Protein AF-A0A0C9YYZ9-F1 (afdb_monomer_lite)

Structure (mmCIF, N/CA/C/O backbone):
data_AF-A0A0C9YYZ9-F1
#
_entry.id   AF-A0A0C9YYZ9-F1
#
loop_
_atom_site.group_PDB
_atom_site.id
_atom_site.type_symbol
_atom_site.label_atom_id
_atom_site.label_alt_id
_atom_site.label_comp_id
_atom_site.label_asym_id
_atom_site.label_entity_id
_atom_site.label_seq_id
_atom_site.pdbx_PDB_ins_code
_atom_site.Cartn_x
_atom_site.Cartn_y
_atom_site.Cartn_z
_atom_site.occupancy
_atom_site.B_iso_or_equiv
_atom_site.auth_seq_id
_atom_site.auth_comp_id
_atom_site.auth_asym_id
_atom_site.auth_atom_id
_atom_site.pdbx_PDB_model_num
ATOM 1 N N . MET A 1 1 ? 3.033 21.066 4.743 1.00 53.44 1 MET A N 1
ATOM 2 C CA . MET A 1 1 ? 2.616 19.708 4.329 1.00 53.44 1 MET A CA 1
ATOM 3 C C . MET A 1 1 ? 1.098 19.698 4.291 1.00 53.44 1 MET A C 1
ATOM 5 O O . MET A 1 1 ? 0.510 20.178 5.249 1.00 53.44 1 MET A O 1
ATOM 9 N N . THR A 1 2 ? 0.466 19.286 3.193 1.00 69.00 2 THR A N 1
ATOM 10 C CA . THR A 1 2 ? -1.002 19.284 3.085 1.00 69.00 2 THR A CA 1
ATOM 11 C C . THR A 1 2 ? -1.544 17.931 3.545 1.00 69.00 2 THR A C 1
ATOM 13 O O . THR A 1 2 ? -1.059 16.892 3.109 1.00 69.00 2 THR A O 1
ATOM 16 N N . SER A 1 3 ? -2.557 17.925 4.412 1.00 72.81 3 SER A N 1
ATOM 17 C CA . SER A 1 3 ? -3.212 16.696 4.900 1.00 72.81 3 SER A CA 1
ATOM 18 C C . SER A 1 3 ? -3.752 15.810 3.768 1.00 72.81 3 SER A C 1
ATOM 20 O O . SER A 1 3 ? -3.865 14.599 3.916 1.00 72.81 3 SER A O 1
ATOM 22 N N . PHE A 1 4 ? -4.012 16.394 2.595 1.00 71.62 4 PHE A N 1
ATOM 23 C CA . PHE A 1 4 ? -4.492 15.695 1.402 1.00 71.62 4 PHE A CA 1
ATOM 24 C C . PHE A 1 4 ? -3.549 14.593 0.890 1.00 71.62 4 PHE A C 1
ATOM 26 O O . PHE A 1 4 ? -4.008 13.633 0.281 1.00 71.62 4 PHE A O 1
ATOM 33 N N . VAL A 1 5 ? -2.239 14.704 1.139 1.00 81.62 5 VAL A N 1
ATOM 34 C CA . VAL A 1 5 ? -1.275 13.669 0.731 1.00 81.62 5 VAL A CA 1
ATOM 35 C C . VAL A 1 5 ? -1.004 12.641 1.830 1.00 81.62 5 VAL A C 1
ATOM 37 O O . VAL A 1 5 ? -0.221 11.730 1.618 1.00 81.62 5 VAL A O 1
ATOM 40 N N . GLN A 1 6 ? -1.616 12.733 3.011 1.00 87.81 6 GLN A N 1
ATOM 41 C CA . GLN A 1 6 ? -1.285 11.851 4.133 1.00 87.81 6 GLN A CA 1
ATOM 42 C C . GLN A 1 6 ? -2.291 10.687 4.221 1.00 87.81 6 GLN A C 1
ATOM 44 O O . GLN A 1 6 ? -3.457 10.926 4.530 1.00 87.81 6 GLN A O 1
ATOM 49 N N . PRO A 1 7 ? -1.884 9.416 4.005 1.00 88.94 7 PRO A N 1
ATOM 50 C CA . PRO A 1 7 ? -2.802 8.267 4.037 1.00 88.94 7 PRO A CA 1
ATOM 51 C C . PRO A 1 7 ? -3.567 8.140 5.360 1.00 88.94 7 PRO A C 1
ATOM 53 O O . PRO A 1 7 ? -4.728 7.729 5.385 1.00 88.94 7 PRO A O 1
ATOM 56 N N . CYS A 1 8 ? -2.934 8.554 6.462 1.00 93.00 8 CYS A N 1
ATOM 57 C CA . CYS A 1 8 ? -3.558 8.630 7.779 1.00 93.00 8 CYS A CA 1
ATOM 58 C C . CYS A 1 8 ? -4.811 9.525 7.783 1.00 93.00 8 CYS A C 1
ATOM 60 O O . CYS A 1 8 ? -5.848 9.125 8.320 1.00 93.00 8 CYS A O 1
ATOM 62 N N . ASP A 1 9 ? -4.728 10.688 7.133 1.00 93.12 9 ASP A N 1
ATOM 63 C CA . ASP A 1 9 ? -5.816 11.665 7.013 1.00 93.12 9 ASP A CA 1
ATOM 64 C C . ASP A 1 9 ? -6.800 11.316 5.882 1.00 93.12 9 ASP A C 1
ATOM 66 O O . ASP A 1 9 ? -7.958 11.730 5.919 1.00 93.12 9 ASP A O 1
ATOM 70 N N . ALA A 1 10 ? -6.385 10.481 4.922 1.00 89.44 10 ALA A N 1
ATOM 71 C CA . ALA A 1 10 ? -7.218 9.986 3.823 1.00 89.44 10 ALA A CA 1
ATOM 72 C C . ALA A 1 10 ? -8.243 8.910 4.234 1.00 89.44 10 ALA A C 1
ATOM 74 O O . ALA A 1 10 ? -9.033 8.460 3.404 1.00 89.44 10 ALA A O 1
ATOM 75 N N . GLY A 1 11 ? -8.258 8.483 5.501 1.00 93.00 11 GLY A N 1
ATOM 76 C CA . GLY A 1 11 ? -9.326 7.626 6.026 1.00 93.00 11 GLY A CA 1
ATOM 77 C C . GLY A 1 11 ? -8.915 6.643 7.117 1.00 93.00 11 GLY A C 1
ATOM 78 O O . GLY A 1 11 ? -9.786 6.228 7.880 1.00 93.00 11 GLY A O 1
ATOM 79 N N . ILE A 1 12 ? -7.624 6.329 7.269 1.00 96.06 12 ILE A N 1
ATOM 80 C CA . ILE A 1 12 ? -7.152 5.355 8.273 1.00 96.06 12 ILE A CA 1
ATOM 81 C C . ILE A 1 12 ? -7.522 5.814 9.691 1.00 96.06 12 ILE A C 1
ATOM 83 O O . ILE A 1 12 ? -8.144 5.062 10.440 1.00 96.06 12 ILE A O 1
ATOM 87 N N . ILE A 1 13 ? -7.238 7.076 10.049 1.00 96.31 13 ILE A N 1
ATOM 88 C CA . ILE A 1 13 ? -7.587 7.626 11.372 1.00 96.31 13 ILE A CA 1
ATOM 89 C C . ILE A 1 13 ? -9.105 7.638 11.582 1.00 96.31 13 ILE A C 1
ATOM 91 O O . ILE A 1 13 ? -9.586 7.377 12.686 1.00 96.31 13 ILE A O 1
ATOM 95 N N . ARG A 1 14 ? -9.877 7.948 10.533 1.00 96.50 14 ARG A N 1
ATOM 96 C CA . ARG A 1 14 ? -11.344 7.959 10.604 1.00 96.50 14 ARG A CA 1
ATOM 97 C C . ARG A 1 14 ? -11.889 6.554 10.873 1.00 96.50 14 ARG A C 1
ATOM 99 O O . ARG A 1 14 ? -12.727 6.415 11.760 1.00 96.50 14 ARG A O 1
ATOM 106 N N . CYS A 1 15 ? -11.404 5.543 10.152 1.00 97.75 15 CYS A N 1
ATOM 107 C CA . CYS A 1 15 ? -11.796 4.144 10.331 1.00 97.75 15 CYS A CA 1
ATOM 108 C C . CYS A 1 15 ? -11.449 3.650 11.743 1.00 97.75 15 CYS A C 1
ATOM 110 O O . CYS A 1 15 ? -12.328 3.190 12.468 1.00 97.75 15 CYS A O 1
ATOM 112 N N . PHE A 1 16 ? -10.208 3.874 12.181 1.00 98.38 16 PHE A N 1
ATOM 113 C CA . PHE A 1 16 ? -9.756 3.555 13.534 1.00 98.38 16 PHE A CA 1
ATOM 114 C C . PHE A 1 16 ? -10.658 4.170 14.619 1.00 98.38 16 PHE A C 1
ATOM 116 O O . PHE A 1 16 ? -11.127 3.473 15.518 1.00 98.38 16 PHE A O 1
ATOM 123 N N . LYS A 1 17 ? -10.959 5.475 14.523 1.00 98.00 17 LYS A N 1
ATOM 124 C CA . LYS A 1 17 ? -11.831 6.167 15.490 1.00 98.00 17 LYS A CA 1
ATOM 125 C C . LYS A 1 17 ? -13.253 5.605 15.499 1.00 98.00 17 LYS A C 1
ATOM 127 O O . LYS A 1 17 ? -13.875 5.584 16.559 1.00 98.00 17 LYS A O 1
ATOM 132 N N . ALA A 1 18 ? -13.775 5.190 14.347 1.00 98.19 18 ALA A N 1
ATOM 133 C CA . ALA A 1 18 ? -15.097 4.579 14.252 1.00 98.19 18 ALA A CA 1
ATOM 134 C C . ALA A 1 18 ? -15.127 3.207 14.941 1.00 98.19 18 ALA A C 1
ATOM 136 O O . ALA A 1 18 ? -16.013 2.967 15.757 1.00 98.19 18 ALA A O 1
ATOM 137 N N . LEU A 1 19 ? -14.123 2.361 14.692 1.00 98.44 19 LEU A N 1
ATOM 138 C CA . LEU A 1 19 ? -13.982 1.047 15.330 1.00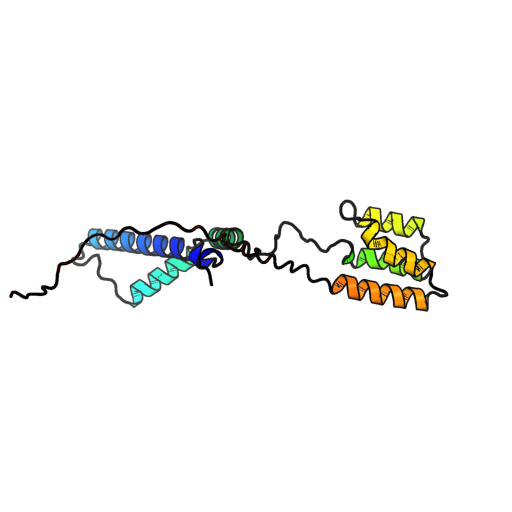 98.44 19 LEU A CA 1
ATOM 139 C C . LEU A 1 19 ? -13.808 1.161 16.848 1.00 98.44 19 LEU A C 1
ATOM 141 O O . LEU A 1 19 ? -14.462 0.452 17.606 1.00 98.44 19 LEU A O 1
ATOM 145 N N . TYR A 1 20 ? -12.995 2.114 17.309 1.00 98.56 20 TYR A N 1
ATOM 146 C CA . TYR A 1 20 ? -12.843 2.380 18.739 1.00 98.56 20 TYR A CA 1
ATOM 147 C C . TYR A 1 20 ? -14.179 2.755 19.393 1.00 98.56 20 TYR A C 1
ATOM 149 O O . TYR A 1 20 ? -14.551 2.199 20.424 1.00 98.56 20 TYR A O 1
ATOM 157 N N . ARG A 1 21 ? -14.921 3.689 18.782 1.00 98.12 21 ARG A N 1
ATOM 158 C CA . ARG A 1 21 ? -16.228 4.135 19.289 1.00 98.12 21 ARG A CA 1
ATOM 159 C C . ARG A 1 21 ? -17.256 3.011 19.278 1.00 98.12 21 ARG A C 1
ATOM 161 O O . ARG A 1 21 ? -18.030 2.917 20.220 1.00 98.12 21 ARG A O 1
ATOM 168 N N . TRP A 1 22 ? -17.245 2.167 18.248 1.00 97.69 22 TRP A N 1
ATOM 169 C CA . TRP A 1 22 ? -18.097 0.983 18.186 1.00 97.69 22 TRP A CA 1
ATOM 170 C C . TRP A 1 22 ? -17.847 0.066 19.381 1.00 97.69 22 TRP A C 1
ATOM 172 O O . TRP A 1 22 ? -18.779 -0.249 20.115 1.00 97.69 22 TRP A O 1
ATOM 182 N N . ASN A 1 23 ? -16.584 -0.303 19.613 1.00 96.62 23 ASN A N 1
ATOM 183 C CA . ASN A 1 23 ? -16.210 -1.168 20.729 1.00 96.62 23 ASN A CA 1
ATOM 184 C C . ASN A 1 23 ? -16.603 -0.540 22.073 1.00 96.62 23 ASN A C 1
ATOM 186 O O . ASN A 1 23 ? -17.057 -1.244 22.968 1.00 96.62 23 ASN A O 1
ATOM 190 N N . PHE A 1 24 ? -16.464 0.784 22.205 1.00 97.06 24 PHE A N 1
ATOM 191 C CA . PHE A 1 24 ? -16.824 1.507 23.427 1.00 97.06 24 PHE A CA 1
ATOM 192 C C . PHE A 1 24 ? -18.324 1.446 23.700 1.00 97.06 24 PHE A C 1
ATOM 194 O O . PHE A 1 24 ? -18.739 1.125 24.810 1.00 97.06 24 PHE A O 1
ATOM 201 N N . CYS A 1 25 ? -19.142 1.698 22.678 1.00 96.94 25 CYS A N 1
ATOM 202 C CA . CYS A 1 25 ? -20.588 1.579 22.800 1.00 96.94 25 CYS A CA 1
ATOM 203 C C . CYS A 1 25 ? -21.018 0.138 23.102 1.00 96.94 25 CYS A C 1
ATOM 205 O O . CYS A 1 25 ? -21.907 -0.056 23.922 1.00 96.94 25 CYS A O 1
ATOM 207 N N . ALA A 1 26 ? -20.386 -0.861 22.477 1.00 95.69 26 ALA A N 1
ATOM 208 C CA . ALA A 1 26 ? -20.679 -2.268 22.744 1.00 95.69 26 ALA A CA 1
ATOM 209 C C . ALA A 1 26 ? -20.404 -2.633 24.213 1.00 95.69 26 ALA A C 1
ATOM 211 O O . ALA A 1 26 ? -21.285 -3.163 24.882 1.00 95.69 26 ALA A O 1
ATOM 212 N N . GLN A 1 27 ? -19.241 -2.246 24.748 1.00 95.12 27 GLN A N 1
ATOM 213 C CA . GLN A 1 27 ? -18.909 -2.461 26.159 1.00 95.12 27 GLN A CA 1
ATOM 214 C C . GLN A 1 27 ? -19.907 -1.772 27.103 1.00 95.12 27 GLN A C 1
ATOM 216 O O . GLN A 1 27 ? -20.301 -2.356 28.109 1.00 95.12 27 GLN A O 1
ATOM 221 N N . ALA A 1 28 ? -20.327 -0.543 26.789 1.00 96.00 28 ALA A N 1
ATOM 222 C CA . ALA A 1 28 ? -21.301 0.174 27.609 1.00 96.00 28 ALA A CA 1
ATOM 223 C C . ALA A 1 28 ? -22.662 -0.546 27.657 1.00 96.00 28 ALA A C 1
ATOM 225 O O . ALA A 1 28 ? -23.279 -0.602 28.717 1.00 96.00 28 ALA A O 1
ATOM 226 N N . VAL A 1 29 ? -23.107 -1.137 26.539 1.00 97.06 29 VAL A N 1
ATOM 227 C CA . VAL A 1 29 ? -24.330 -1.960 26.486 1.00 97.06 29 VAL A CA 1
ATOM 228 C C . VAL A 1 29 ? -24.184 -3.224 27.337 1.00 97.06 29 VAL A C 1
ATOM 230 O O . VAL A 1 29 ? -25.101 -3.561 28.083 1.00 97.06 29 VAL A O 1
ATOM 233 N N . ASP A 1 30 ? -23.034 -3.896 27.274 1.00 95.62 30 ASP A N 1
ATOM 234 C CA . ASP A 1 30 ? -22.778 -5.098 28.077 1.00 95.62 30 ASP A CA 1
ATOM 235 C C . ASP A 1 30 ? -22.752 -4.788 29.586 1.00 95.62 30 ASP A C 1
ATOM 237 O O . ASP A 1 30 ? -23.276 -5.557 30.393 1.00 95.62 30 ASP A O 1
ATOM 241 N N . LEU A 1 31 ? -22.181 -3.644 29.978 1.00 95.38 31 LEU A N 1
ATOM 242 C CA . LEU A 1 31 ? -22.152 -3.183 31.371 1.00 95.38 31 LEU A CA 1
ATOM 243 C C . LEU A 1 31 ? -23.539 -2.781 31.886 1.00 95.38 31 LEU A C 1
ATOM 245 O O . LEU A 1 31 ? -23.872 -3.093 33.030 1.00 95.38 31 LEU A O 1
ATOM 249 N N . ASP A 1 32 ? -24.354 -2.135 31.050 1.00 96.62 32 ASP A N 1
ATOM 250 C CA . ASP A 1 32 ? -25.749 -1.814 31.373 1.00 96.62 32 ASP A CA 1
ATOM 251 C C . ASP A 1 32 ? -26.563 -3.093 31.606 1.00 96.62 32 ASP A C 1
ATOM 253 O O . ASP A 1 32 ? -27.229 -3.240 32.632 1.00 96.62 32 ASP A O 1
ATOM 257 N N . ALA A 1 33 ? -26.410 -4.084 30.721 1.00 95.94 33 ALA A N 1
ATOM 258 C CA . ALA A 1 33 ? -27.038 -5.394 30.872 1.00 95.94 33 ALA A CA 1
ATOM 259 C C . ALA A 1 33 ? -26.566 -6.148 32.132 1.00 95.94 33 ALA A C 1
ATOM 261 O O . ALA A 1 33 ? -27.333 -6.914 32.717 1.00 95.94 33 ALA A O 1
ATOM 262 N N . ALA A 1 34 ? -25.324 -5.921 32.572 1.00 95.75 34 ALA A N 1
ATOM 263 C CA . ALA A 1 34 ? -24.776 -6.462 33.816 1.00 95.75 34 ALA A CA 1
ATOM 264 C C . ALA A 1 34 ? -25.223 -5.695 35.080 1.00 95.75 34 ALA A C 1
ATOM 266 O O . ALA A 1 34 ? -24.924 -6.132 36.193 1.00 95.75 34 ALA A O 1
ATOM 267 N N . GLY A 1 35 ? -25.946 -4.579 34.931 1.00 95.56 35 GLY A N 1
ATOM 268 C CA . GLY A 1 35 ? -26.427 -3.751 36.037 1.00 95.56 35 GLY A CA 1
ATOM 269 C C . GLY A 1 35 ? -25.356 -2.853 36.664 1.00 95.56 35 GLY A C 1
ATOM 270 O O . GLY A 1 35 ? -25.514 -2.430 37.811 1.00 95.56 35 GLY A O 1
ATOM 271 N N . GLU A 1 36 ? -24.264 -2.572 35.950 1.00 95.81 36 GLU A N 1
ATOM 272 C CA . GLU A 1 36 ? -23.220 -1.664 36.424 1.00 95.81 36 GLU A CA 1
ATOM 273 C C . GLU A 1 36 ? -23.732 -0.217 36.444 1.00 95.81 36 GLU A C 1
ATOM 275 O O . GLU A 1 36 ? -24.401 0.246 35.523 1.00 95.81 36 GLU A O 1
ATOM 280 N N . HIS A 1 37 ? -23.396 0.539 37.490 1.00 90.50 37 HIS A N 1
ATOM 281 C CA . HIS A 1 37 ? -23.921 1.896 37.648 1.00 90.50 37 HIS A CA 1
ATOM 282 C C . HIS A 1 37 ? -23.179 2.918 36.775 1.00 90.50 37 HIS A C 1
ATOM 284 O O . HIS A 1 37 ? -23.746 3.938 36.385 1.00 90.50 37 HIS A O 1
ATOM 290 N N . ASN A 1 38 ? -21.902 2.665 36.464 1.00 93.06 38 ASN A N 1
ATOM 291 C CA . ASN A 1 38 ? -21.073 3.566 35.664 1.00 93.06 38 ASN A CA 1
ATOM 292 C C . ASN A 1 38 ? -20.586 2.904 34.369 1.00 93.06 38 ASN A C 1
ATOM 294 O O . ASN A 1 38 ? -19.398 2.636 34.190 1.00 93.06 38 ASN A O 1
ATOM 298 N N . ILE A 1 39 ? -21.523 2.690 33.448 1.00 95.25 39 ILE A N 1
ATOM 299 C CA . ILE A 1 39 ? -21.315 1.999 32.165 1.00 95.25 39 ILE A CA 1
ATOM 300 C C . ILE A 1 39 ? -20.330 2.698 31.209 1.00 95.25 39 ILE A C 1
ATOM 302 O O . ILE A 1 39 ? -19.873 2.095 30.244 1.00 95.25 39 ILE A O 1
ATOM 306 N N . TYR A 1 40 ? -19.982 3.964 31.469 1.00 94.81 40 TYR A N 1
ATOM 307 C CA . TYR A 1 40 ? -19.017 4.735 30.672 1.00 94.81 40 TYR A CA 1
ATOM 308 C C . TYR A 1 40 ? -17.647 4.871 31.341 1.00 94.81 40 TYR A C 1
ATOM 310 O O . TYR A 1 40 ? -16.754 5.526 30.793 1.00 94.81 40 TYR A O 1
ATOM 318 N N . LYS A 1 41 ? -17.461 4.287 32.531 1.00 93.06 41 LYS A N 1
ATOM 319 C CA . LYS A 1 41 ? -16.160 4.271 33.192 1.00 93.06 41 LYS A CA 1
ATOM 320 C C . LYS A 1 41 ? -15.188 3.450 32.354 1.00 93.06 41 LYS A C 1
ATOM 322 O O . LYS A 1 41 ? -15.419 2.275 32.106 1.00 93.06 41 LYS A O 1
ATOM 327 N N . LEU A 1 42 ? -14.076 4.073 31.979 1.00 93.88 42 LEU A N 1
ATOM 328 C CA . LEU A 1 42 ? -13.024 3.433 31.205 1.00 93.88 42 LEU A CA 1
ATOM 329 C C . LEU A 1 42 ? -11.677 3.669 31.880 1.00 93.88 42 LEU A C 1
ATOM 331 O O . LEU A 1 42 ? -11.243 4.812 32.042 1.00 93.88 42 LEU A O 1
ATOM 335 N N . SER A 1 43 ? -11.010 2.594 32.288 1.00 95.69 43 SER A N 1
ATOM 336 C CA . SER A 1 43 ? -9.627 2.673 32.752 1.00 95.69 43 SER A CA 1
ATOM 337 C C . SER A 1 43 ? -8.663 2.872 31.579 1.00 95.69 43 SER A C 1
ATOM 339 O O . SER A 1 43 ? -8.962 2.551 30.428 1.00 95.69 43 SER A O 1
ATOM 341 N N . LEU A 1 44 ? -7.456 3.365 31.872 1.00 97.00 44 LEU A N 1
ATOM 342 C CA . LEU A 1 44 ? -6.417 3.519 30.851 1.00 97.00 44 LEU A CA 1
ATOM 343 C C . LEU A 1 44 ? -6.064 2.179 30.187 1.00 97.00 44 LEU A C 1
ATOM 345 O O . LEU A 1 44 ? -5.850 2.136 28.979 1.00 97.00 44 LEU A O 1
ATOM 349 N N . LEU A 1 45 ? -6.025 1.087 30.959 1.00 97.44 45 LEU A N 1
ATOM 350 C CA . LEU A 1 45 ? -5.725 -0.243 30.431 1.00 97.44 45 LEU A CA 1
ATOM 351 C C . LEU A 1 45 ? -6.801 -0.705 29.442 1.00 97.44 45 LEU A C 1
ATOM 353 O O . LEU A 1 45 ? -6.465 -1.160 28.353 1.00 97.44 45 LEU A O 1
ATOM 357 N N . GLU A 1 46 ? -8.078 -0.553 29.795 1.00 95.25 46 GLU A N 1
ATOM 358 C CA . GLU A 1 46 ? -9.193 -0.897 28.907 1.00 95.25 46 GLU A CA 1
ATOM 359 C C . GLU A 1 46 ? -9.161 -0.044 27.640 1.00 95.25 46 GLU A C 1
ATOM 361 O O . GLU A 1 46 ? -9.191 -0.590 26.540 1.00 95.25 46 GLU A O 1
ATOM 366 N N . GLY A 1 47 ? -8.981 1.274 27.774 1.00 97.31 47 GLY A N 1
ATOM 367 C CA . GLY A 1 47 ? -8.866 2.172 26.626 1.00 97.31 47 GLY A CA 1
ATOM 368 C C . GLY A 1 47 ? -7.723 1.789 25.680 1.00 97.31 47 GLY A C 1
ATOM 369 O O . GLY A 1 47 ? -7.910 1.748 24.465 1.00 97.31 47 GLY A O 1
ATOM 370 N N . MET A 1 48 ? -6.549 1.432 26.210 1.00 98.31 48 MET A N 1
ATOM 371 C CA . MET A 1 48 ? -5.415 0.993 25.387 1.00 98.31 48 MET A CA 1
ATOM 372 C C . MET A 1 48 ? -5.668 -0.367 24.722 1.00 98.31 48 MET A C 1
ATOM 374 O O . MET A 1 48 ? -5.340 -0.540 23.547 1.00 98.31 48 MET A O 1
ATOM 378 N N . THR A 1 49 ? -6.295 -1.314 25.424 1.00 97.50 49 THR A N 1
ATOM 379 C CA . THR A 1 49 ? -6.690 -2.609 24.848 1.00 97.50 49 THR A CA 1
ATOM 380 C C . THR A 1 49 ? -7.706 -2.427 23.720 1.00 97.50 49 THR A C 1
ATOM 382 O O . THR A 1 49 ? -7.565 -3.031 22.657 1.00 97.50 49 THR A O 1
ATOM 385 N N . MET A 1 50 ? -8.688 -1.543 23.897 1.00 97.75 50 MET A N 1
ATOM 386 C CA . MET A 1 50 ? -9.679 -1.225 22.871 1.00 97.75 50 MET A CA 1
ATOM 387 C C . MET A 1 50 ? -9.072 -0.519 21.663 1.00 97.75 50 MET A C 1
ATOM 389 O O . MET A 1 50 ? -9.449 -0.816 20.531 1.00 97.75 50 MET A O 1
ATOM 393 N N . ALA A 1 51 ? -8.122 0.393 21.883 1.00 98.25 51 ALA A N 1
ATOM 394 C CA . ALA A 1 51 ? -7.367 1.025 20.808 1.00 98.25 51 ALA A CA 1
ATOM 395 C C . ALA A 1 51 ? -6.579 -0.017 20.010 1.00 98.25 51 ALA A C 1
ATOM 397 O O . ALA A 1 51 ? -6.654 -0.028 18.785 1.00 98.25 51 ALA A O 1
ATOM 398 N N . LYS A 1 52 ? -5.891 -0.943 20.684 1.00 98.19 52 LYS A N 1
ATOM 399 C CA . LYS A 1 52 ? -5.198 -2.044 20.011 1.00 98.19 52 LYS A CA 1
ATOM 400 C C . LYS A 1 52 ? -6.165 -2.886 19.169 1.00 98.19 52 LYS A C 1
ATOM 402 O O . LYS A 1 52 ? -5.909 -3.074 17.984 1.00 98.19 52 LYS A O 1
ATOM 407 N N . ALA A 1 53 ? -7.289 -3.316 19.742 1.00 97.56 53 ALA A N 1
ATOM 408 C CA . ALA A 1 53 ? -8.293 -4.107 19.028 1.00 97.56 53 ALA A CA 1
ATOM 409 C C . ALA A 1 53 ? -8.890 -3.351 17.826 1.00 97.56 53 ALA A C 1
ATOM 411 O O . ALA A 1 53 ? -9.050 -3.915 16.748 1.00 97.56 53 ALA A O 1
ATOM 412 N N . ALA A 1 54 ? -9.178 -2.055 17.983 1.00 98.38 54 ALA A N 1
ATOM 413 C CA . ALA A 1 54 ? -9.667 -1.211 16.896 1.00 98.38 54 ALA A CA 1
ATOM 414 C C . ALA A 1 54 ? -8.633 -1.060 15.772 1.00 98.38 54 ALA A C 1
ATOM 416 O O . ALA A 1 54 ? -9.010 -1.056 14.606 1.00 98.38 54 ALA A O 1
ATOM 417 N N . TRP A 1 55 ? -7.343 -0.951 16.106 1.00 98.25 55 TRP A N 1
ATOM 418 C CA . TRP A 1 55 ? -6.262 -0.902 15.122 1.00 98.25 55 TRP A CA 1
ATOM 419 C C . TRP A 1 55 ? -6.118 -2.221 14.359 1.00 98.25 55 TRP A C 1
ATOM 421 O O . TRP A 1 55 ? -6.063 -2.206 13.134 1.00 98.25 55 TRP A O 1
ATOM 431 N N . GLU A 1 56 ? -6.119 -3.353 15.065 1.00 97.94 56 GLU A N 1
ATOM 432 C CA . GLU A 1 56 ? -6.053 -4.691 14.459 1.00 97.94 56 GLU A CA 1
ATOM 433 C C . GLU A 1 56 ? -7.270 -4.994 13.567 1.00 97.94 56 GLU A C 1
ATOM 435 O O . GLU A 1 56 ? -7.158 -5.764 12.616 1.00 97.94 56 GLU A O 1
ATOM 440 N N . ALA A 1 57 ? -8.413 -4.354 13.828 1.00 97.69 57 ALA A N 1
ATOM 441 C CA . ALA A 1 57 ? -9.620 -4.464 13.013 1.00 97.69 57 ALA A CA 1
ATOM 442 C C . ALA A 1 57 ? -9.634 -3.556 11.764 1.00 97.69 57 ALA A C 1
ATOM 444 O O . ALA A 1 57 ? -10.492 -3.735 10.896 1.00 97.69 57 ALA A O 1
ATOM 445 N N . VAL A 1 58 ? -8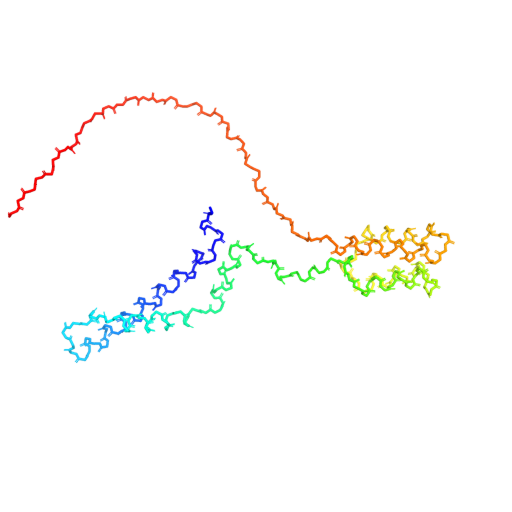.712 -2.592 11.626 1.00 97.75 58 VAL A N 1
ATOM 446 C CA . VAL A 1 58 ? -8.584 -1.824 10.376 1.00 97.75 58 VAL A CA 1
ATOM 447 C C . VAL A 1 58 ? -8.056 -2.758 9.286 1.00 97.75 58 VAL A C 1
ATOM 449 O O . VAL A 1 58 ? -6.927 -3.240 9.358 1.00 97.75 58 VAL A O 1
ATOM 452 N N . SER A 1 59 ? -8.856 -3.007 8.246 1.00 96.50 59 SER A N 1
ATOM 453 C CA . SER A 1 59 ? -8.465 -3.943 7.189 1.00 96.50 59 SER A CA 1
ATOM 454 C C . SER A 1 59 ? -7.277 -3.431 6.367 1.00 96.50 59 SER A C 1
ATOM 456 O O . SER A 1 59 ? -7.161 -2.238 6.066 1.00 96.50 59 SER A O 1
ATOM 458 N N . ALA A 1 60 ? -6.426 -4.360 5.921 1.00 95.94 60 ALA A N 1
ATOM 459 C CA . ALA A 1 60 ? -5.349 -4.059 4.979 1.00 95.94 60 ALA A CA 1
ATOM 460 C C . ALA A 1 60 ? -5.886 -3.425 3.681 1.00 95.94 60 ALA A C 1
ATOM 462 O O . ALA A 1 60 ? -5.252 -2.532 3.129 1.00 95.94 60 ALA A O 1
ATOM 463 N N . GLU A 1 61 ? -7.083 -3.824 3.239 1.00 94.12 61 GLU A N 1
ATOM 464 C CA . GLU A 1 61 ? -7.775 -3.229 2.091 1.00 94.12 61 GLU A CA 1
ATOM 465 C C . GLU A 1 61 ? -8.111 -1.748 2.318 1.00 94.12 61 GLU A C 1
ATOM 467 O O . GLU A 1 61 ? -7.849 -0.923 1.446 1.00 94.12 61 GLU A O 1
ATOM 472 N N . THR A 1 62 ? -8.613 -1.378 3.504 1.00 94.81 62 THR A N 1
ATOM 473 C CA . THR A 1 62 ? -8.881 0.030 3.852 1.00 94.81 62 THR A CA 1
ATOM 474 C C . THR A 1 62 ? -7.594 0.846 3.825 1.00 94.81 62 THR A C 1
ATOM 476 O O . THR A 1 62 ? -7.560 1.940 3.261 1.00 94.81 62 THR A O 1
ATOM 479 N N . ILE A 1 63 ? -6.521 0.302 4.406 1.00 94.81 63 ILE A N 1
ATOM 480 C CA . ILE A 1 63 ? -5.203 0.942 4.403 1.00 94.81 63 ILE A CA 1
ATOM 481 C C . ILE A 1 63 ? -4.742 1.144 2.956 1.00 94.81 63 ILE A C 1
ATOM 483 O O . ILE A 1 63 ? -4.446 2.273 2.564 1.00 94.81 63 ILE A O 1
ATOM 487 N N . GLN A 1 64 ? -4.752 0.086 2.145 1.00 91.50 64 GLN A N 1
ATOM 488 C CA . GLN A 1 64 ? -4.357 0.119 0.739 1.00 91.50 64 GLN A CA 1
ATOM 489 C C . GLN A 1 64 ? -5.177 1.133 -0.070 1.00 91.50 64 GLN A C 1
ATOM 491 O O . GLN A 1 64 ? -4.615 1.917 -0.833 1.00 91.50 64 GLN A O 1
ATOM 496 N N . HIS A 1 65 ? -6.493 1.176 0.127 1.00 91.75 65 HIS A N 1
ATOM 497 C CA . HIS A 1 65 ? -7.367 2.143 -0.526 1.00 91.75 65 HIS A CA 1
ATOM 498 C C . HIS A 1 65 ? -7.000 3.591 -0.156 1.00 91.75 65 HIS A C 1
ATOM 500 O O . HIS A 1 65 ? -6.929 4.449 -1.035 1.00 91.75 65 HIS A O 1
ATOM 506 N N . CYS A 1 66 ? -6.701 3.875 1.118 1.00 92.94 66 CYS A N 1
ATOM 507 C CA . CYS A 1 66 ? -6.240 5.199 1.547 1.00 92.94 66 CYS A CA 1
ATOM 508 C C . CYS A 1 66 ? -4.895 5.587 0.912 1.00 92.94 66 CYS A C 1
ATOM 510 O O . CYS A 1 66 ? -4.730 6.733 0.501 1.00 92.94 66 CYS A O 1
ATOM 512 N N . TRP A 1 67 ? -3.955 4.647 0.781 1.00 92.56 67 TRP A N 1
ATOM 513 C CA . TRP A 1 67 ? -2.689 4.878 0.074 1.00 92.56 67 TRP A CA 1
ATOM 514 C C . TRP A 1 67 ? -2.877 5.129 -1.429 1.00 92.56 67 TRP A C 1
ATOM 516 O O . TRP A 1 67 ? -2.223 6.005 -1.996 1.00 92.56 67 TRP A O 1
ATOM 526 N N . ASN A 1 68 ? -3.791 4.401 -2.072 1.00 88.06 68 ASN A N 1
ATOM 527 C CA . ASN A 1 68 ? -4.141 4.621 -3.476 1.00 88.06 68 ASN A CA 1
ATOM 528 C C . ASN A 1 68 ? -4.790 5.996 -3.672 1.00 88.06 68 ASN A C 1
ATOM 530 O O . ASN A 1 68 ? -4.483 6.705 -4.630 1.00 88.06 68 ASN A O 1
ATOM 534 N N . HIS A 1 69 ? -5.654 6.405 -2.740 1.00 87.06 69 HIS A N 1
ATOM 535 C CA . HIS A 1 69 ? -6.330 7.697 -2.789 1.00 87.06 69 HIS A CA 1
ATOM 536 C C . HIS A 1 69 ? -5.350 8.876 -2.732 1.00 87.06 69 HIS A C 1
ATOM 538 O O . HIS A 1 69 ? -5.530 9.852 -3.461 1.00 87.06 69 HIS A O 1
ATOM 544 N N . THR A 1 70 ? -4.287 8.779 -1.924 1.00 89.31 70 THR A N 1
ATOM 545 C CA . THR A 1 70 ? -3.252 9.824 -1.854 1.00 89.31 70 THR A CA 1
ATOM 546 C C . THR A 1 70 ? -2.273 9.800 -3.025 1.00 89.31 70 THR A C 1
ATOM 548 O O . THR A 1 70 ? -1.481 10.732 -3.158 1.00 89.31 70 THR A O 1
ATOM 551 N N . LYS A 1 71 ? -2.327 8.772 -3.888 1.00 84.25 71 LYS A N 1
ATOM 552 C CA . LYS A 1 71 ? -1.466 8.604 -5.074 1.00 84.25 71 LYS A CA 1
ATOM 553 C C . LYS A 1 71 ? 0.036 8.645 -4.757 1.00 84.25 71 LYS A C 1
ATOM 555 O O . LYS A 1 71 ? 0.836 9.072 -5.585 1.00 84.25 71 LYS A O 1
ATOM 560 N N . ILE A 1 72 ? 0.416 8.233 -3.545 1.00 81.25 72 ILE A N 1
ATOM 561 C CA . ILE A 1 72 ? 1.827 8.122 -3.139 1.00 81.25 72 ILE A CA 1
ATOM 562 C C . ILE A 1 72 ? 2.438 6.814 -3.632 1.00 81.25 72 ILE A C 1
ATOM 564 O O . ILE A 1 72 ? 3.643 6.750 -3.870 1.00 81.25 72 ILE A O 1
ATOM 568 N N . GLN A 1 73 ? 1.626 5.766 -3.776 1.00 73.69 73 GLN A N 1
ATOM 569 C CA . GLN A 1 73 ? 2.131 4.513 -4.308 1.00 73.69 73 GLN A CA 1
ATOM 570 C C . GLN A 1 73 ? 2.450 4.658 -5.800 1.00 73.69 73 GLN A C 1
ATOM 572 O O . GLN A 1 73 ? 1.665 5.271 -6.529 1.00 73.69 73 GLN A O 1
ATOM 577 N N . PRO A 1 74 ? 3.582 4.099 -6.265 1.00 64.06 74 PRO A N 1
ATOM 578 C CA . PRO A 1 74 ? 3.798 3.925 -7.692 1.00 64.06 74 PRO A CA 1
ATOM 579 C C . PRO A 1 74 ? 2.657 3.064 -8.240 1.00 64.06 74 PRO A C 1
ATOM 581 O O . PRO A 1 74 ? 2.264 2.089 -7.593 1.00 64.06 74 PRO A O 1
ATOM 584 N N . ASP A 1 75 ? 2.110 3.435 -9.399 1.00 58.66 75 ASP A N 1
ATOM 585 C CA . ASP A 1 75 ? 1.040 2.680 -10.052 1.00 58.66 75 ASP A CA 1
ATOM 586 C C . ASP A 1 75 ? 1.480 1.219 -10.223 1.00 58.66 75 ASP A C 1
ATOM 588 O O . ASP A 1 75 ? 2.243 0.866 -11.119 1.00 58.66 75 ASP A O 1
ATOM 592 N N . THR A 1 76 ? 1.004 0.347 -9.331 1.00 52.25 76 THR A N 1
ATOM 593 C CA . THR A 1 76 ? 1.349 -1.083 -9.338 1.00 52.25 76 THR A CA 1
ATOM 594 C C . THR A 1 76 ? 0.685 -1.801 -10.519 1.00 52.25 76 THR A C 1
ATOM 596 O O . THR A 1 76 ? 1.058 -2.919 -10.858 1.00 52.25 76 THR A O 1
ATOM 599 N N . SER A 1 77 ? -0.245 -1.138 -11.222 1.00 47.22 77 SER A N 1
ATOM 600 C CA . SER A 1 77 ? -0.803 -1.608 -12.498 1.00 47.22 77 SER A CA 1
ATOM 601 C C . SER A 1 77 ? 0.223 -1.643 -13.633 1.00 47.22 77 SER A C 1
ATOM 603 O O . SER A 1 77 ? -0.074 -2.137 -14.718 1.00 47.22 77 SER A O 1
ATOM 605 N N . MET A 1 78 ? 1.433 -1.149 -13.387 1.00 45.31 78 MET A N 1
ATOM 606 C CA . MET A 1 78 ? 2.499 -1.110 -14.355 1.00 45.31 78 MET A CA 1
ATOM 607 C C . MET A 1 78 ? 3.780 -1.585 -13.675 1.00 45.31 78 MET A C 1
ATOM 609 O O . MET A 1 78 ? 4.560 -0.788 -13.158 1.00 45.31 78 MET A O 1
ATOM 613 N N . SER A 1 79 ? 4.075 -2.885 -13.770 1.00 46.78 79 SER A N 1
ATOM 614 C CA . SER A 1 79 ? 5.465 -3.352 -13.845 1.00 46.78 79 SER A CA 1
ATOM 615 C C . SER A 1 79 ? 6.084 -2.843 -15.157 1.00 46.78 79 SER A C 1
ATOM 617 O O . SER A 1 79 ? 6.442 -3.608 -16.045 1.00 46.78 79 SER A O 1
ATOM 619 N N . PHE A 1 80 ? 6.107 -1.520 -15.296 1.00 51.81 80 PHE A N 1
ATOM 620 C CA . PHE A 1 80 ? 6.911 -0.699 -16.170 1.00 51.81 80 PHE A CA 1
ATOM 621 C C . PHE A 1 80 ? 8.375 -0.906 -15.818 1.00 51.81 80 PHE A C 1
ATOM 623 O O . PHE A 1 80 ? 8.971 0.038 -15.320 1.00 51.81 80 PHE A O 1
ATOM 630 N N . HIS A 1 81 ? 8.970 -2.087 -16.021 1.00 55.59 81 HIS A N 1
ATOM 631 C CA . HIS A 1 81 ? 10.340 -2.027 -16.517 1.00 55.59 81 HIS A CA 1
ATOM 632 C C . HIS A 1 81 ? 10.164 -1.469 -17.921 1.00 55.59 81 HIS A C 1
ATOM 634 O O . HIS A 1 81 ? 9.606 -2.177 -18.758 1.00 55.59 81 HIS A O 1
ATOM 640 N N . PRO A 1 82 ? 10.499 -0.190 -18.178 1.00 69.56 82 PRO A N 1
ATOM 641 C CA . PRO A 1 82 ? 10.447 0.313 -19.538 1.00 69.56 82 PRO A CA 1
ATOM 642 C C . PRO A 1 82 ? 11.220 -0.675 -20.407 1.00 69.56 82 PRO A C 1
ATOM 644 O O . PRO A 1 82 ? 12.234 -1.191 -19.941 1.00 69.56 82 PRO A O 1
ATOM 647 N N . ALA A 1 83 ? 10.761 -0.968 -21.623 1.00 72.75 83 ALA A N 1
ATOM 648 C CA . ALA A 1 83 ? 11.393 -1.983 -22.466 1.00 72.75 83 ALA A CA 1
ATOM 649 C C . ALA A 1 83 ? 12.928 -1.837 -22.516 1.00 72.75 83 ALA A C 1
ATOM 651 O O . ALA A 1 83 ? 13.646 -2.824 -22.406 1.00 72.75 83 ALA A O 1
ATOM 652 N N . HIS A 1 84 ? 13.438 -0.600 -22.541 1.00 76.12 84 HIS A N 1
ATOM 653 C CA . HIS A 1 84 ? 14.868 -0.273 -22.500 1.00 76.12 84 HIS A CA 1
ATOM 654 C C . HIS A 1 84 ? 15.620 -0.647 -21.200 1.00 76.12 84 HIS A C 1
ATOM 656 O O . HIS A 1 84 ? 16.836 -0.490 -21.138 1.00 76.12 84 HIS A O 1
ATOM 662 N N . MET A 1 85 ? 14.947 -1.130 -20.153 1.00 77.88 85 MET A N 1
ATOM 663 C CA . MET A 1 85 ? 15.537 -1.678 -18.922 1.00 77.88 85 MET A CA 1
ATOM 664 C C . MET A 1 85 ? 15.469 -3.215 -18.861 1.00 77.88 85 MET A C 1
ATOM 666 O O . MET A 1 85 ? 15.971 -3.798 -17.900 1.00 77.88 85 MET A O 1
ATOM 670 N N . ASP A 1 86 ? 14.877 -3.883 -19.857 1.00 84.62 86 ASP A N 1
ATOM 671 C CA . ASP A 1 86 ? 14.750 -5.342 -19.878 1.00 84.62 86 ASP A CA 1
ATOM 672 C C . ASP A 1 86 ? 16.124 -6.013 -20.128 1.00 84.62 86 ASP A C 1
ATOM 674 O O . ASP A 1 86 ? 16.759 -5.781 -21.164 1.00 84.62 86 ASP A O 1
ATOM 678 N N . PRO A 1 87 ? 16.623 -6.851 -19.196 1.00 84.69 87 PRO A N 1
ATOM 679 C CA . PRO A 1 87 ? 17.941 -7.470 -19.310 1.00 84.69 87 PRO A CA 1
ATOM 680 C C . PRO A 1 87 ? 18.040 -8.508 -20.436 1.00 84.69 87 PRO A C 1
ATOM 682 O O . PRO A 1 87 ? 19.131 -8.693 -20.970 1.00 84.69 87 PRO A O 1
ATOM 685 N N . VAL A 1 88 ? 16.937 -9.166 -20.798 1.00 88.81 88 VAL A N 1
ATOM 686 C CA . VAL A 1 88 ? 16.872 -10.128 -21.908 1.00 88.81 88 VAL A CA 1
ATOM 687 C C . VAL A 1 88 ? 16.854 -9.380 -23.238 1.00 88.81 88 VAL A C 1
ATOM 689 O O . VAL A 1 88 ? 17.528 -9.783 -24.181 1.00 88.81 88 VAL A O 1
ATOM 692 N N . ALA A 1 89 ? 16.171 -8.235 -23.305 1.00 91.12 89 ALA A N 1
ATOM 693 C CA . ALA A 1 89 ? 16.212 -7.378 -24.486 1.00 91.12 89 ALA A CA 1
ATOM 694 C C . ALA A 1 89 ? 17.639 -6.871 -24.788 1.00 91.12 89 ALA A C 1
ATOM 696 O O . ALA A 1 89 ? 18.093 -6.918 -25.933 1.00 91.12 89 ALA A O 1
ATOM 697 N N . TRP A 1 90 ? 18.392 -6.481 -23.752 1.00 92.12 90 TRP A N 1
ATOM 698 C CA . TRP A 1 90 ? 19.809 -6.120 -23.890 1.00 92.12 90 TRP A CA 1
ATOM 699 C C . TRP A 1 90 ? 20.718 -7.289 -24.291 1.00 92.12 90 TRP A C 1
ATOM 701 O O . TRP A 1 90 ? 21.760 -7.049 -24.902 1.00 92.12 90 TRP A O 1
ATOM 711 N N . ASP A 1 91 ? 20.345 -8.537 -23.996 1.00 92.56 91 ASP A N 1
ATOM 712 C CA . ASP A 1 91 ? 21.110 -9.710 -24.434 1.00 92.56 91 ASP A CA 1
ATOM 713 C C . ASP A 1 91 ? 21.058 -9.880 -25.959 1.00 92.56 91 ASP A C 1
ATOM 715 O O . ASP A 1 91 ? 22.089 -10.118 -26.584 1.00 92.56 91 ASP A O 1
ATOM 719 N N . PHE A 1 92 ? 19.908 -9.632 -26.597 1.00 93.12 92 PHE A N 1
ATOM 720 C CA . PHE A 1 92 ? 19.823 -9.650 -28.063 1.00 93.12 92 PHE A CA 1
ATOM 721 C C . PHE A 1 92 ? 20.734 -8.595 -28.713 1.00 93.12 92 PHE A C 1
ATOM 723 O O . PHE A 1 92 ? 21.396 -8.876 -29.714 1.00 93.12 92 PHE A O 1
ATOM 730 N N . ILE A 1 93 ? 20.822 -7.397 -28.122 1.00 92.50 93 ILE A N 1
ATOM 731 C CA . ILE A 1 93 ? 21.739 -6.334 -28.567 1.00 92.50 93 ILE A CA 1
ATOM 732 C C . ILE A 1 93 ? 23.208 -6.758 -28.384 1.00 92.50 93 ILE A C 1
ATOM 734 O O . ILE A 1 93 ? 24.034 -6.540 -29.269 1.00 92.50 93 ILE A O 1
ATOM 738 N N . HIS A 1 94 ? 23.537 -7.418 -27.272 1.00 92.62 94 HIS A N 1
ATOM 739 C CA . HIS A 1 94 ? 24.878 -7.948 -27.014 1.00 92.62 94 HIS A CA 1
ATOM 740 C C . HIS A 1 94 ? 25.264 -9.067 -28.003 1.00 92.62 94 HIS A C 1
ATOM 742 O O . HIS A 1 94 ? 26.385 -9.110 -28.517 1.00 92.62 94 HIS A O 1
ATOM 748 N N . GLN A 1 95 ? 24.333 -9.964 -28.329 1.00 91.31 95 GLN A N 1
ATOM 749 C CA . GLN A 1 95 ? 24.539 -11.004 -29.340 1.00 91.31 95 GLN A CA 1
ATOM 750 C C . GLN A 1 95 ? 24.740 -10.413 -30.743 1.00 91.31 95 GLN A C 1
ATOM 752 O O . GLN A 1 95 ? 25.535 -10.941 -31.521 1.00 91.31 95 GLN A O 1
ATOM 757 N N . TYR A 1 96 ? 24.076 -9.300 -31.060 1.00 92.56 96 TYR A N 1
ATOM 758 C CA . TYR A 1 96 ? 24.317 -8.567 -32.302 1.00 92.56 96 TYR A CA 1
ATOM 759 C C . TYR A 1 96 ? 25.724 -7.947 -32.333 1.00 92.56 96 TYR A C 1
ATOM 761 O O . TYR A 1 96 ? 26.459 -8.148 -33.295 1.00 92.56 96 TYR A O 1
ATOM 769 N N . ALA A 1 97 ? 26.147 -7.292 -31.250 1.00 91.06 97 ALA A N 1
ATOM 770 C CA . ALA A 1 97 ? 27.470 -6.665 -31.142 1.00 91.06 97 ALA A CA 1
ATOM 771 C C . ALA A 1 97 ? 28.651 -7.638 -31.177 1.00 91.06 97 ALA A C 1
ATOM 773 O O . ALA A 1 97 ? 29.742 -7.285 -31.608 1.00 91.06 97 ALA A O 1
ATOM 774 N N . THR A 1 98 ? 28.437 -8.875 -30.736 1.00 90.12 98 THR A N 1
ATOM 775 C CA . THR A 1 98 ? 29.448 -9.940 -30.815 1.00 90.12 98 THR A CA 1
ATOM 776 C C . THR A 1 98 ? 29.481 -10.637 -32.178 1.00 90.12 98 THR A C 1
ATOM 778 O O . THR A 1 98 ? 30.302 -11.529 -32.384 1.00 90.12 98 THR A O 1
ATOM 781 N N . GLY A 1 99 ? 28.597 -10.258 -33.109 1.00 87.31 99 GLY A N 1
ATOM 782 C CA . GLY A 1 99 ? 28.456 -10.897 -34.419 1.00 87.31 99 GLY A CA 1
ATOM 783 C C . GLY A 1 99 ? 27.754 -12.259 -34.381 1.00 87.31 99 GLY A C 1
ATOM 784 O O . GLY A 1 99 ? 27.722 -12.961 -35.389 1.00 87.31 99 GLY A O 1
ATOM 785 N N . THR A 1 100 ? 27.181 -12.642 -33.235 1.00 88.75 100 THR A N 1
ATOM 786 C CA . THR A 1 100 ? 26.440 -13.905 -33.058 1.00 88.75 100 THR A CA 1
ATOM 787 C C . THR A 1 100 ? 25.072 -13.858 -33.748 1.00 88.75 100 THR A C 1
ATOM 789 O O . THR A 1 100 ? 24.550 -14.883 -34.185 1.00 88.75 100 THR A O 1
ATOM 792 N N . MET A 1 101 ? 24.489 -12.664 -33.880 1.00 87.62 101 MET A N 1
ATOM 793 C CA . MET A 1 101 ? 23.225 -12.419 -34.576 1.00 87.62 101 MET A CA 1
ATOM 794 C C . MET A 1 101 ? 23.368 -11.352 -35.666 1.00 87.62 101 MET A C 1
ATOM 796 O O . MET A 1 101 ? 24.297 -10.554 -35.660 1.00 87.62 101 MET A O 1
ATOM 800 N N . THR A 1 102 ? 22.413 -11.322 -36.599 1.00 91.38 102 THR A N 1
ATOM 801 C CA . THR A 1 102 ? 22.288 -10.283 -37.640 1.00 91.38 102 THR A CA 1
ATOM 802 C C . THR A 1 102 ? 21.208 -9.260 -37.287 1.00 91.38 102 THR A C 1
ATOM 804 O O . THR A 1 102 ? 20.285 -9.598 -36.544 1.00 91.38 102 THR A O 1
ATOM 807 N N . LEU A 1 103 ? 21.250 -8.063 -37.890 1.00 90.38 103 LEU A N 1
ATOM 808 C CA . LEU A 1 103 ? 20.281 -6.980 -37.647 1.00 90.38 103 LEU A CA 1
ATOM 809 C C . LEU A 1 103 ? 18.796 -7.424 -37.745 1.00 90.38 103 LEU A C 1
ATOM 811 O O . LEU A 1 103 ? 18.034 -7.156 -36.816 1.00 90.38 103 LEU A O 1
ATOM 815 N N . PRO A 1 104 ? 18.362 -8.188 -38.770 1.00 92.44 104 PRO A N 1
ATOM 816 C CA . PRO A 1 104 ? 16.972 -8.653 -38.840 1.00 92.44 104 PRO A CA 1
ATOM 817 C C . PRO A 1 104 ? 16.582 -9.609 -37.701 1.00 92.44 104 PRO A C 1
ATOM 819 O O . PRO A 1 104 ? 15.428 -9.630 -37.267 1.00 92.44 104 PRO A O 1
ATOM 822 N N . SER A 1 105 ? 17.539 -10.398 -37.203 1.00 91.25 105 SER A N 1
ATOM 823 C CA . SER A 1 105 ? 17.321 -11.368 -36.124 1.00 91.25 105 SER A CA 1
ATOM 824 C C . SER A 1 105 ? 17.198 -10.686 -34.766 1.00 91.25 105 SER A C 1
ATOM 826 O O . SER A 1 105 ? 16.317 -11.057 -33.994 1.00 91.25 105 SER A O 1
ATOM 828 N N . VAL A 1 106 ? 18.020 -9.666 -34.489 1.00 92.81 106 VAL A N 1
ATOM 829 C CA . VAL A 1 106 ? 17.923 -8.885 -33.243 1.00 92.81 106 VAL A CA 1
ATOM 830 C C . VAL A 1 106 ? 16.631 -8.073 -33.199 1.00 92.81 106 VAL A C 1
ATOM 832 O O . VAL A 1 106 ? 15.932 -8.120 -32.192 1.00 92.81 106 VAL A O 1
ATOM 835 N N . GLU A 1 107 ? 16.230 -7.419 -34.294 1.00 90.94 107 GLU A N 1
ATOM 836 C CA . GLU A 1 107 ? 14.944 -6.709 -34.343 1.00 90.94 107 GLU A CA 1
ATOM 837 C C . GLU A 1 107 ? 13.755 -7.651 -34.137 1.00 90.94 107 GLU A C 1
ATOM 839 O O . GLU A 1 107 ? 12.823 -7.335 -33.397 1.00 90.94 107 GLU A O 1
ATOM 844 N N . SER A 1 108 ? 13.785 -8.824 -34.777 1.00 92.12 108 SER A N 1
ATOM 845 C CA . SER A 1 108 ? 12.733 -9.832 -34.616 1.00 92.12 108 SER A CA 1
ATOM 846 C C . SER A 1 108 ? 12.691 -10.376 -33.186 1.00 92.12 108 SER A C 1
ATOM 848 O O . SER A 1 108 ? 11.604 -10.534 -32.632 1.00 92.12 108 SER A O 1
ATOM 850 N N . GLY A 1 109 ? 13.854 -10.608 -32.566 1.00 92.06 109 GLY A N 1
ATOM 851 C CA . GLY A 1 109 ? 13.976 -11.027 -31.167 1.00 92.06 109 GLY A CA 1
ATOM 852 C C . GLY A 1 109 ? 13.423 -9.987 -30.194 1.00 92.06 109 GLY A C 1
ATOM 853 O O . GLY A 1 109 ? 12.598 -10.322 -29.347 1.00 92.06 109 GLY A O 1
ATOM 854 N N . LEU A 1 110 ? 13.780 -8.712 -30.378 1.00 91.69 110 LEU A N 1
ATOM 855 C CA . LEU A 1 110 ? 13.264 -7.598 -29.579 1.00 91.69 110 LEU A CA 1
ATOM 856 C C . LEU A 1 110 ? 11.746 -7.457 -29.713 1.00 91.69 110 LEU A C 1
ATOM 858 O O . LEU A 1 110 ? 11.054 -7.375 -28.701 1.00 91.69 110 LEU A O 1
ATOM 862 N N . ARG A 1 111 ? 11.208 -7.484 -30.940 1.00 92.12 111 ARG A N 1
ATOM 863 C CA . ARG A 1 111 ? 9.757 -7.396 -31.185 1.00 92.12 111 ARG A CA 1
ATOM 864 C C . ARG A 1 111 ? 8.999 -8.575 -30.572 1.00 92.12 111 ARG A C 1
ATOM 866 O O . ARG A 1 111 ? 7.940 -8.378 -29.983 1.00 92.12 111 ARG A O 1
ATOM 873 N N . ALA A 1 112 ? 9.532 -9.791 -30.686 1.00 91.94 112 ALA A N 1
ATOM 874 C CA . ALA A 1 112 ? 8.904 -10.986 -30.126 1.00 91.94 112 ALA A CA 1
ATOM 875 C C . ALA A 1 112 ? 8.924 -10.999 -28.588 1.00 91.94 112 ALA A C 1
ATOM 877 O O . ALA A 1 112 ? 7.946 -11.421 -27.964 1.00 91.94 112 ALA A O 1
ATOM 878 N N . HIS A 1 113 ? 10.025 -10.535 -27.990 1.00 90.50 113 HIS A N 1
ATOM 879 C CA . HIS A 1 113 ? 10.230 -10.513 -26.543 1.00 90.50 113 HIS A CA 1
ATOM 880 C C . HIS A 1 113 ? 9.448 -9.384 -25.860 1.00 90.50 113 HIS A C 1
ATOM 882 O O . HIS A 1 113 ? 8.717 -9.633 -24.907 1.00 90.50 113 HIS A O 1
ATOM 888 N N . LEU A 1 114 ? 9.537 -8.162 -26.390 1.00 87.62 114 LEU A N 1
ATOM 889 C CA . LEU A 1 114 ? 8.945 -6.959 -25.789 1.00 87.62 114 LEU A CA 1
ATOM 890 C C . LEU A 1 114 ? 7.488 -6.718 -26.202 1.00 87.62 114 LEU A C 1
ATOM 892 O O . LEU A 1 114 ? 6.782 -5.974 -25.527 1.00 87.62 114 LEU A O 1
ATOM 896 N N . ARG A 1 115 ? 7.028 -7.339 -27.295 1.00 87.75 115 ARG A N 1
ATOM 897 C CA . ARG A 1 115 ? 5.644 -7.271 -27.793 1.00 87.75 115 ARG A CA 1
ATOM 898 C C . ARG A 1 115 ? 5.120 -5.831 -27.892 1.00 87.75 115 ARG A C 1
ATOM 900 O O . ARG A 1 115 ? 5.640 -5.038 -28.668 1.00 87.75 115 ARG A O 1
ATOM 907 N N . ASP A 1 116 ? 4.086 -5.505 -27.124 1.00 83.75 116 ASP A N 1
ATOM 908 C CA . ASP A 1 116 ? 3.416 -4.208 -27.056 1.00 83.75 116 ASP A CA 1
ATOM 909 C C . ASP A 1 116 ? 4.268 -3.109 -26.405 1.00 83.75 116 ASP A C 1
ATOM 911 O O . ASP A 1 116 ? 3.977 -1.928 -26.574 1.00 83.75 116 ASP A O 1
ATOM 915 N N . GLN A 1 117 ? 5.347 -3.481 -25.715 1.00 82.44 117 GLN A N 1
ATOM 916 C CA . GLN A 1 117 ? 6.297 -2.551 -25.104 1.00 82.44 117 GLN A CA 1
ATOM 917 C C . GLN A 1 117 ? 7.463 -2.195 -26.040 1.00 82.44 117 GLN A C 1
ATOM 919 O O . GLN A 1 117 ? 8.287 -1.349 -25.695 1.00 82.44 117 GLN A O 1
ATOM 924 N N . TYR A 1 118 ? 7.565 -2.820 -27.220 1.00 86.62 118 TYR A N 1
ATOM 925 C CA . TYR A 1 118 ? 8.613 -2.494 -28.184 1.00 86.62 118 TYR A CA 1
ATOM 926 C C . TYR A 1 118 ? 8.374 -1.114 -28.808 1.00 86.62 118 TYR A C 1
ATOM 928 O O . TYR A 1 118 ? 7.430 -0.908 -29.572 1.00 86.62 118 TYR A O 1
ATOM 936 N N . ILE A 1 119 ? 9.284 -0.185 -28.528 1.00 86.50 119 ILE A N 1
ATOM 937 C CA . ILE A 1 119 ? 9.334 1.133 -29.154 1.00 86.50 119 ILE A CA 1
ATOM 938 C C . ILE A 1 119 ? 10.632 1.206 -29.950 1.00 86.50 119 ILE A C 1
ATOM 940 O O . ILE A 1 119 ? 11.714 1.216 -29.370 1.00 86.50 119 ILE A O 1
ATOM 944 N N . ASP A 1 120 ? 10.532 1.264 -31.277 1.00 86.00 120 ASP A N 1
ATOM 945 C CA . ASP A 1 120 ? 11.703 1.269 -32.162 1.00 86.00 120 ASP A CA 1
ATOM 946 C C . ASP A 1 120 ? 12.705 2.380 -31.794 1.00 86.00 120 ASP A C 1
ATOM 948 O O . ASP A 1 120 ? 13.893 2.109 -31.625 1.00 86.00 120 ASP A O 1
ATOM 952 N N . SER A 1 121 ? 12.220 3.601 -31.532 1.00 86.00 121 SER A N 1
ATOM 953 C CA . SER A 1 121 ? 13.065 4.752 -31.178 1.00 86.00 121 SER A CA 1
ATOM 954 C C . SER A 1 121 ? 13.923 4.552 -29.928 1.00 86.00 121 SER A C 1
ATOM 956 O O . SER A 1 121 ? 14.979 5.174 -29.830 1.00 86.00 121 SER A O 1
ATOM 958 N N . ASP A 1 122 ? 13.497 3.701 -28.992 1.00 86.19 122 ASP A N 1
ATOM 959 C CA . ASP A 1 122 ? 14.249 3.423 -27.763 1.00 86.19 122 ASP A CA 1
ATOM 960 C C . ASP A 1 122 ? 15.465 2.521 -28.038 1.00 86.19 122 ASP A C 1
ATOM 962 O O . ASP A 1 122 ? 16.465 2.590 -27.325 1.00 86.19 122 ASP A O 1
ATOM 966 N N . TRP A 1 123 ? 15.405 1.704 -29.095 1.00 90.81 123 TRP A N 1
ATOM 967 C CA . TRP A 1 123 ? 16.435 0.721 -29.448 1.00 90.81 123 TRP A CA 1
ATOM 968 C C . TRP A 1 123 ? 17.338 1.163 -30.605 1.00 90.81 123 TRP A C 1
ATOM 970 O O . TRP A 1 123 ? 18.468 0.682 -30.710 1.00 90.81 123 TRP A O 1
ATOM 980 N N . GLN A 1 124 ? 16.893 2.115 -31.433 1.00 91.00 124 GLN A N 1
ATOM 981 C CA . GLN A 1 124 ? 17.683 2.672 -32.539 1.00 91.00 124 GLN A CA 1
ATOM 982 C C . GLN A 1 124 ? 19.080 3.172 -32.121 1.00 91.00 124 GLN A C 1
ATOM 984 O O . GLN A 1 124 ? 20.038 2.848 -32.823 1.00 91.00 124 GLN A O 1
ATOM 989 N N . PRO A 1 125 ? 19.271 3.893 -30.992 1.00 91.94 125 PRO A N 1
ATOM 990 C CA . PRO A 1 125 ? 20.607 4.321 -30.572 1.00 91.94 125 PRO A CA 1
ATOM 991 C C . PRO A 1 125 ? 21.570 3.151 -30.346 1.00 91.94 125 PRO A C 1
ATOM 993 O O . PRO A 1 125 ? 22.735 3.238 -30.724 1.00 91.94 125 PRO A O 1
ATOM 996 N N . ALA A 1 126 ? 21.083 2.046 -29.772 1.00 91.69 126 ALA A N 1
ATOM 997 C CA . ALA A 1 126 ? 21.894 0.861 -29.513 1.00 91.69 126 ALA A CA 1
ATOM 998 C C . ALA A 1 126 ? 22.217 0.097 -30.805 1.00 91.69 126 ALA A C 1
ATOM 1000 O O . ALA A 1 126 ? 23.369 -0.266 -31.026 1.00 91.69 126 ALA A O 1
ATOM 1001 N N . LEU A 1 127 ? 21.231 -0.096 -31.688 1.00 91.12 127 LEU A N 1
ATOM 1002 C CA . LEU A 1 127 ? 21.436 -0.751 -32.987 1.00 91.12 127 LEU A CA 1
ATOM 1003 C C . LEU A 1 127 ? 22.408 0.040 -33.870 1.00 91.12 127 LEU A C 1
ATOM 1005 O O . LEU A 1 127 ? 23.328 -0.530 -34.455 1.00 91.12 127 LEU A O 1
ATOM 1009 N N . LYS A 1 128 ? 22.245 1.366 -33.906 1.00 92.25 128 LYS A N 1
ATOM 1010 C CA . LYS A 1 128 ? 23.127 2.274 -34.634 1.00 92.25 128 LYS A CA 1
ATOM 1011 C C . LYS A 1 128 ? 24.551 2.254 -34.077 1.00 92.25 128 LYS A C 1
ATOM 1013 O O . LYS A 1 128 ? 25.489 2.173 -34.859 1.00 92.25 128 LYS A O 1
ATOM 1018 N N . ALA A 1 129 ? 24.713 2.269 -32.753 1.00 92.00 129 ALA A N 1
ATOM 1019 C CA . ALA A 1 129 ? 26.031 2.204 -32.122 1.00 92.00 129 ALA A CA 1
ATOM 1020 C C . ALA A 1 129 ? 26.798 0.925 -32.497 1.00 92.00 129 ALA A C 1
ATOM 1022 O O . ALA A 1 129 ? 28.002 0.988 -32.722 1.00 92.00 129 ALA A O 1
ATOM 1023 N N . VAL A 1 130 ? 26.111 -0.216 -32.624 1.00 92.44 130 VAL A N 1
ATOM 1024 C CA . VAL A 1 130 ? 26.735 -1.460 -33.108 1.00 92.44 130 VAL A CA 1
ATOM 1025 C C . VAL A 1 130 ? 27.131 -1.358 -34.579 1.00 92.44 130 VAL A C 1
ATOM 1027 O O . VAL A 1 130 ? 28.206 -1.814 -34.950 1.00 92.44 130 VAL A O 1
ATOM 1030 N N . MET A 1 131 ? 26.287 -0.756 -35.421 1.00 90.50 131 MET A N 1
ATOM 1031 C CA . MET A 1 131 ? 26.578 -0.589 -36.850 1.00 90.50 131 MET A CA 1
ATOM 1032 C C . MET A 1 131 ? 27.733 0.380 -37.135 1.00 90.50 131 MET A C 1
ATOM 1034 O O . MET A 1 131 ? 28.416 0.224 -38.143 1.00 90.50 131 MET A O 1
ATOM 1038 N N . GLU A 1 132 ? 27.912 1.400 -36.296 1.00 90.75 132 GLU A N 1
ATOM 1039 C CA . GLU A 1 132 ? 28.960 2.419 -36.445 1.00 90.75 132 GLU A CA 1
ATOM 1040 C C . GLU A 1 132 ? 30.285 2.026 -35.776 1.00 90.75 132 GLU A C 1
ATOM 1042 O O . GLU A 1 132 ? 31.290 2.709 -35.970 1.00 90.75 132 GLU A O 1
ATOM 1047 N N . ALA A 1 133 ? 30.307 0.944 -34.997 1.00 91.44 133 ALA A N 1
ATOM 1048 C CA . ALA A 1 133 ? 31.506 0.486 -34.314 1.00 91.44 133 ALA A CA 1
ATOM 1049 C C . ALA A 1 133 ? 32.525 -0.124 -35.290 1.00 91.44 133 ALA A C 1
ATOM 1051 O O . ALA A 1 133 ? 32.183 -0.912 -36.170 1.00 91.44 133 ALA A O 1
ATOM 1052 N N . GLU A 1 134 ? 33.799 0.214 -35.090 1.00 86.50 134 GLU A N 1
ATOM 1053 C CA . GLU A 1 134 ? 34.907 -0.313 -35.897 1.00 86.50 134 GLU A CA 1
ATOM 1054 C C . GLU A 1 134 ? 35.203 -1.789 -35.579 1.00 86.50 134 GLU A C 1
ATOM 1056 O O . GLU A 1 134 ? 35.625 -2.547 -36.454 1.00 86.50 134 GLU A O 1
ATOM 1061 N N . ASP A 1 135 ? 34.950 -2.205 -34.335 1.00 89.06 135 ASP A N 1
ATOM 1062 C CA . ASP A 1 135 ? 35.131 -3.569 -33.850 1.00 89.06 135 ASP A CA 1
ATOM 1063 C C . ASP A 1 135 ? 34.129 -3.933 -32.736 1.00 89.06 135 ASP A C 1
ATOM 1065 O O . ASP A 1 135 ? 33.415 -3.087 -32.184 1.00 89.06 135 ASP A O 1
ATOM 1069 N N . ASN A 1 136 ? 34.087 -5.222 -32.387 1.00 88.38 136 ASN A N 1
ATOM 1070 C CA . ASN A 1 136 ? 33.176 -5.749 -31.369 1.00 88.38 136 ASN A CA 1
ATOM 1071 C C . ASN A 1 136 ? 33.419 -5.135 -29.980 1.00 88.38 136 ASN A C 1
ATOM 1073 O O . ASN A 1 136 ? 32.476 -4.997 -29.206 1.00 88.38 136 ASN A O 1
ATOM 1077 N N . ASN A 1 137 ? 34.657 -4.769 -29.641 1.00 89.62 137 ASN A N 1
ATOM 1078 C CA . ASN A 1 137 ? 34.981 -4.182 -28.341 1.00 89.62 137 ASN A CA 1
ATOM 1079 C C . ASN A 1 137 ? 34.376 -2.778 -28.223 1.00 89.62 137 ASN A C 1
ATOM 1081 O O . ASN A 1 137 ? 33.703 -2.476 -27.242 1.00 89.62 137 ASN A O 1
ATOM 1085 N N . THR A 1 138 ? 34.523 -1.974 -29.273 1.00 90.00 138 THR A N 1
ATOM 1086 C CA . THR A 1 138 ? 33.940 -0.636 -29.400 1.00 90.00 138 THR A CA 1
ATOM 1087 C C . THR A 1 138 ? 32.411 -0.694 -29.348 1.00 90.00 138 THR A C 1
ATOM 1089 O O . THR A 1 138 ? 31.777 0.116 -28.669 1.00 90.00 138 THR A O 1
ATOM 1092 N N . ALA A 1 139 ? 31.806 -1.693 -30.002 1.00 90.00 139 ALA A N 1
ATOM 1093 C CA . ALA A 1 139 ? 30.364 -1.925 -29.949 1.00 90.00 139 ALA A CA 1
ATOM 1094 C C . ALA A 1 139 ? 29.886 -2.268 -28.526 1.00 90.00 139 ALA A C 1
ATOM 1096 O O . ALA A 1 139 ? 28.890 -1.717 -28.048 1.00 90.00 139 ALA A O 1
ATOM 1097 N N . LEU A 1 140 ? 30.599 -3.161 -27.831 1.00 90.06 140 LEU A N 1
ATOM 1098 C CA . LEU A 1 140 ? 30.272 -3.580 -26.467 1.00 90.06 140 LEU A CA 1
ATOM 1099 C C . LEU A 1 140 ? 30.414 -2.437 -25.459 1.00 90.06 140 LEU A C 1
ATOM 1101 O O . LEU A 1 140 ? 29.538 -2.270 -24.607 1.00 90.06 140 LEU A O 1
ATOM 1105 N N . ASP A 1 141 ? 31.455 -1.616 -25.589 1.00 90.69 141 ASP A N 1
ATOM 1106 C CA . ASP A 1 141 ? 31.655 -0.437 -24.749 1.00 90.69 141 ASP A CA 1
ATOM 1107 C C . ASP A 1 141 ? 30.509 0.567 -24.939 1.00 90.69 141 ASP A C 1
ATOM 1109 O O . ASP A 1 141 ? 29.897 1.002 -23.957 1.00 90.69 141 ASP A O 1
ATOM 1113 N N . ALA A 1 142 ? 30.128 0.856 -26.189 1.00 89.81 142 ALA A N 1
ATOM 1114 C CA . ALA A 1 142 ? 29.012 1.748 -26.502 1.00 89.81 142 ALA A CA 1
ATOM 1115 C C . ALA A 1 142 ? 27.668 1.222 -25.961 1.00 89.81 142 ALA A C 1
ATOM 1117 O O . ALA A 1 142 ? 26.900 1.974 -25.352 1.00 89.81 142 ALA A O 1
ATOM 1118 N N . ILE A 1 143 ? 27.396 -0.079 -26.111 1.00 91.31 143 ILE A N 1
ATOM 1119 C CA . ILE A 1 143 ? 26.202 -0.725 -25.544 1.00 91.31 143 ILE A CA 1
ATOM 1120 C C . ILE A 1 143 ? 26.205 -0.659 -24.020 1.00 91.31 143 ILE A C 1
ATOM 1122 O O . ILE A 1 143 ? 25.169 -0.369 -23.421 1.00 91.31 143 ILE A O 1
ATOM 1126 N N . SER A 1 144 ? 27.344 -0.913 -23.373 1.00 89.44 144 SER A N 1
ATOM 1127 C CA . SER A 1 144 ? 27.446 -0.888 -21.912 1.00 89.44 144 SER A CA 1
ATOM 1128 C C . SER A 1 144 ? 27.144 0.505 -21.346 1.00 89.44 144 SER A C 1
ATOM 1130 O O . SER A 1 144 ? 26.420 0.630 -20.351 1.00 89.44 144 SER A O 1
ATOM 1132 N N . ALA A 1 145 ? 27.607 1.558 -22.028 1.00 90.44 145 ALA A N 1
ATOM 1133 C CA . ALA A 1 145 ? 27.323 2.942 -21.679 1.00 90.44 145 ALA A CA 1
ATOM 1134 C C . ALA A 1 145 ? 25.830 3.270 -21.845 1.00 90.44 145 ALA A C 1
ATOM 1136 O O . ALA A 1 145 ? 25.214 3.821 -20.930 1.00 90.44 145 ALA A O 1
ATOM 1137 N N . LEU A 1 146 ? 25.223 2.870 -22.969 1.00 89.25 146 LEU A N 1
ATOM 1138 C CA . LEU A 1 146 ? 23.794 3.072 -23.231 1.00 89.25 146 LEU A CA 1
ATOM 1139 C C . LEU A 1 146 ? 22.908 2.306 -22.243 1.00 89.25 146 LEU A C 1
ATOM 1141 O O . LEU A 1 146 ? 21.943 2.867 -21.728 1.00 89.25 146 LEU A O 1
ATOM 1145 N N . ARG A 1 147 ? 23.261 1.061 -21.911 1.00 88.69 147 ARG A N 1
ATOM 1146 C CA . ARG A 1 147 ? 22.565 0.260 -20.897 1.00 88.69 147 ARG A CA 1
ATOM 1147 C C . ARG A 1 147 ? 22.651 0.908 -19.519 1.00 88.69 147 ARG A C 1
ATOM 1149 O O . ARG A 1 147 ? 21.655 0.972 -18.806 1.00 88.69 147 ARG A O 1
ATOM 1156 N N . THR A 1 148 ? 23.820 1.423 -19.147 1.00 86.31 148 THR A N 1
ATOM 1157 C CA . THR A 1 148 ? 24.009 2.126 -17.869 1.00 86.31 148 THR A CA 1
ATOM 1158 C C . THR A 1 148 ? 23.170 3.405 -17.811 1.00 86.31 148 THR A C 1
ATOM 1160 O O . THR A 1 148 ? 22.514 3.664 -16.802 1.00 86.31 148 THR A O 1
ATOM 1163 N N . ALA A 1 149 ? 23.119 4.169 -18.906 1.00 84.19 149 ALA A N 1
ATOM 1164 C CA . ALA A 1 149 ? 22.274 5.355 -19.013 1.00 84.19 149 ALA A CA 1
ATOM 1165 C C . ALA A 1 149 ? 20.780 4.997 -18.913 1.00 84.19 149 ALA A C 1
ATOM 1167 O O . ALA A 1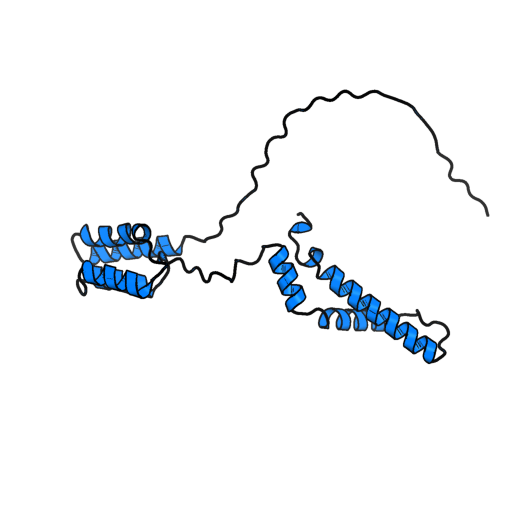 149 ? 20.062 5.589 -18.106 1.00 84.19 149 ALA A O 1
ATOM 1168 N N . ALA A 1 150 ? 20.338 3.966 -19.639 1.00 80.50 150 ALA A N 1
ATOM 1169 C CA . ALA A 1 150 ? 18.975 3.438 -19.606 1.00 80.50 150 ALA A CA 1
ATOM 1170 C C . ALA A 1 150 ? 18.544 3.014 -18.190 1.00 80.50 150 ALA A C 1
ATOM 1172 O O . ALA A 1 150 ? 17.437 3.326 -17.757 1.00 80.50 150 ALA A O 1
ATOM 1173 N N . LEU A 1 151 ? 19.443 2.382 -17.428 1.00 75.75 151 LEU A N 1
ATOM 1174 C CA . LEU A 1 151 ? 19.189 1.973 -16.044 1.00 75.75 151 LEU A CA 1
ATOM 1175 C C . LEU A 1 151 ? 19.161 3.145 -15.046 1.00 75.75 151 LEU A C 1
ATOM 1177 O O . LEU A 1 151 ? 18.578 3.023 -13.970 1.00 75.75 151 LEU A O 1
ATOM 1181 N N . SER A 1 152 ? 19.781 4.278 -15.388 1.00 72.06 152 SER A N 1
ATOM 1182 C CA . SER A 1 152 ? 19.863 5.463 -14.523 1.00 72.06 152 SER A CA 1
ATOM 1183 C C . SER A 1 152 ? 18.631 6.376 -14.586 1.00 72.06 152 SER A C 1
ATOM 1185 O O . SER A 1 152 ? 18.461 7.247 -13.727 1.00 72.06 152 SER A O 1
ATOM 1187 N N . HIS A 1 153 ? 17.736 6.173 -15.559 1.00 65.12 153 HIS A N 1
ATOM 1188 C CA . HIS A 1 153 ? 16.489 6.925 -15.667 1.00 65.12 153 HIS A CA 1
ATOM 1189 C C . HIS A 1 153 ? 15.489 6.481 -14.592 1.00 65.12 153 HIS A C 1
ATOM 1191 O O . HIS A 1 153 ? 14.554 5.724 -14.837 1.00 65.12 153 HIS A O 1
ATOM 1197 N N . SER A 1 154 ? 15.661 6.991 -13.369 1.00 54.47 154 SER A N 1
ATOM 1198 C CA . SER A 1 154 ? 14.621 6.902 -12.346 1.00 54.47 154 SER A CA 1
ATOM 1199 C C . SER A 1 154 ? 13.341 7.551 -12.893 1.00 54.47 154 SER A C 1
ATOM 1201 O O . SER A 1 154 ? 13.311 8.743 -13.196 1.00 54.47 154 SER A O 1
ATOM 1203 N N . GLY A 1 155 ? 12.267 6.774 -13.040 1.00 52.94 155 GLY A N 1
ATOM 1204 C CA . GLY A 1 155 ? 10.950 7.238 -13.501 1.00 52.94 155 GLY A CA 1
ATOM 1205 C C . GLY A 1 155 ? 10.251 8.223 -12.549 1.00 52.94 155 GLY A C 1
ATOM 1206 O O . GLY A 1 155 ? 9.035 8.390 -12.617 1.00 52.94 155 GLY A O 1
ATOM 1207 N N . ILE A 1 156 ? 10.988 8.879 -11.647 1.00 45.38 156 ILE A N 1
ATOM 1208 C CA . ILE A 1 156 ? 10.461 9.841 -10.682 1.00 45.38 156 ILE A CA 1
ATOM 1209 C C . ILE A 1 156 ? 10.174 11.154 -11.415 1.00 45.38 156 ILE A C 1
ATOM 1211 O O . ILE A 1 156 ? 10.960 12.100 -11.429 1.00 45.38 156 ILE A O 1
ATOM 1215 N N . LYS A 1 157 ? 8.999 11.224 -12.037 1.00 44.03 157 LYS A N 1
ATOM 1216 C CA . LYS A 1 157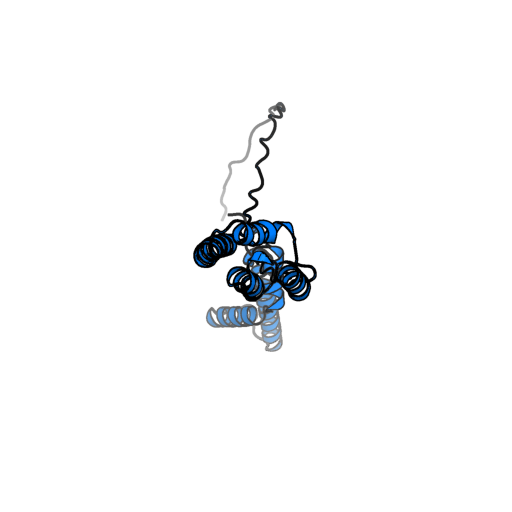 ? 8.465 12.454 -12.620 1.00 44.03 157 LYS A CA 1
ATOM 1217 C C . LYS A 1 157 ? 7.738 13.228 -11.519 1.00 44.03 157 LYS A C 1
ATOM 1219 O O . LYS A 1 157 ? 6.525 13.106 -11.367 1.00 44.03 157 LYS A O 1
ATOM 1224 N N . ILE A 1 158 ? 8.469 14.019 -10.728 1.00 41.91 158 ILE A N 1
ATOM 1225 C CA . ILE A 1 158 ? 7.844 14.947 -9.771 1.00 41.91 158 ILE A CA 1
ATOM 1226 C C . ILE A 1 158 ? 7.113 16.020 -10.584 1.00 41.91 158 ILE A C 1
ATOM 1228 O O . ILE A 1 158 ? 7.707 16.998 -11.034 1.00 41.91 158 ILE A O 1
ATOM 1232 N N . ARG A 1 159 ? 5.810 15.836 -10.811 1.00 40.69 159 ARG A N 1
ATOM 1233 C CA . ARG A 1 159 ? 4.963 16.911 -11.329 1.00 40.69 159 ARG A CA 1
ATOM 1234 C C . ARG A 1 159 ? 4.701 17.887 -10.194 1.00 40.69 159 ARG A C 1
ATOM 1236 O O . ARG A 1 159 ? 3.797 17.688 -9.392 1.00 40.69 159 ARG A O 1
ATOM 1243 N N . ILE A 1 160 ? 5.508 18.938 -10.134 1.00 38.50 160 ILE A N 1
ATOM 1244 C CA . ILE A 1 160 ? 5.210 20.119 -9.330 1.00 38.50 160 ILE A CA 1
ATOM 1245 C C . ILE A 1 160 ? 4.105 20.883 -10.076 1.00 38.50 160 ILE A C 1
ATOM 1247 O O . ILE A 1 160 ? 4.328 21.266 -11.227 1.00 38.50 160 ILE A O 1
ATOM 1251 N N . PRO A 1 161 ? 2.912 21.100 -9.494 1.00 34.75 161 PRO A N 1
ATOM 1252 C CA . PRO A 1 161 ? 1.932 21.998 -10.087 1.00 34.75 161 PRO A CA 1
ATOM 1253 C C . PRO A 1 161 ? 2.540 23.399 -10.167 1.00 34.75 161 PRO A C 1
ATOM 1255 O O . PRO A 1 161 ? 2.925 23.975 -9.149 1.00 34.75 161 PRO A O 1
ATOM 1258 N N . THR A 1 162 ? 2.649 23.941 -11.377 1.00 33.25 162 THR A N 1
ATOM 1259 C CA . THR A 1 162 ? 3.037 25.333 -11.593 1.00 33.25 162 THR A CA 1
ATOM 1260 C C . THR A 1 162 ? 2.003 26.228 -10.924 1.00 33.25 162 THR A C 1
ATOM 1262 O O . THR A 1 162 ? 0.846 26.278 -11.349 1.00 33.25 162 THR A O 1
ATOM 1265 N N . LEU A 1 163 ? 2.425 26.918 -9.864 1.00 37.97 163 LEU A N 1
ATOM 1266 C CA . LEU A 1 163 ? 1.664 27.988 -9.241 1.00 37.97 163 LEU A CA 1
ATOM 1267 C C . LEU A 1 163 ? 1.415 29.046 -10.324 1.00 37.97 163 LEU A C 1
ATOM 1269 O O . LEU A 1 163 ? 2.339 29.724 -10.771 1.00 37.97 163 LEU A O 1
ATOM 1273 N N . THR A 1 164 ? 0.177 29.131 -10.801 1.00 39.91 164 THR A N 1
ATOM 1274 C CA . THR A 1 164 ? -0.240 30.221 -11.683 1.00 39.91 164 THR A CA 1
ATOM 1275 C C . THR A 1 164 ? -0.174 31.502 -10.849 1.00 39.91 164 THR A C 1
ATOM 1277 O O . THR A 1 164 ? -0.760 31.518 -9.762 1.00 39.91 164 THR A O 1
ATOM 1280 N N . PRO A 1 165 ? 0.546 32.555 -11.276 1.00 37.56 165 PRO A N 1
ATOM 1281 C CA . PRO A 1 165 ? 0.526 33.815 -10.557 1.00 37.56 165 PRO A CA 1
ATOM 1282 C C . PRO A 1 165 ? -0.892 34.372 -10.655 1.00 37.56 165 PRO A C 1
ATOM 1284 O O . PRO A 1 165 ? -1.388 34.641 -11.749 1.00 37.56 165 PRO A O 1
ATOM 1287 N N . ALA A 1 166 ? -1.559 34.471 -9.505 1.00 37.50 166 ALA A N 1
ATOM 1288 C CA . ALA A 1 166 ? -2.871 35.079 -9.400 1.00 37.50 166 ALA A CA 1
ATOM 1289 C C . ALA A 1 166 ? -2.791 36.504 -9.954 1.00 37.50 166 ALA A C 1
ATOM 1291 O O . ALA A 1 166 ? -2.011 37.331 -9.475 1.00 37.50 166 ALA A O 1
ATOM 1292 N N . ALA A 1 167 ? -3.584 36.749 -10.993 1.00 34.84 167 ALA A N 1
ATOM 1293 C CA . ALA A 1 167 ? -3.853 38.076 -11.497 1.00 34.84 167 ALA A CA 1
ATOM 1294 C C . ALA A 1 167 ? -4.364 38.948 -10.345 1.00 34.84 167 ALA A C 1
ATOM 1296 O O . ALA A 1 167 ? -5.240 38.553 -9.575 1.00 34.84 167 ALA A O 1
ATOM 1297 N N . THR A 1 168 ? -3.771 40.129 -10.232 1.00 38.28 168 THR A N 1
ATOM 1298 C CA . THR A 1 168 ? -4.159 41.197 -9.322 1.00 38.28 168 THR A CA 1
ATOM 1299 C C . THR A 1 168 ? -5.580 41.648 -9.654 1.00 38.28 168 THR A C 1
ATOM 1301 O O . THR A 1 168 ? -5.775 42.507 -10.510 1.00 38.28 168 THR A O 1
ATOM 1304 N N . GLU A 1 169 ? -6.580 41.079 -8.986 1.00 36.78 169 GLU A N 1
ATOM 1305 C CA . GLU A 1 169 ? -7.944 41.595 -9.035 1.00 36.78 169 GLU A CA 1
ATOM 1306 C C . GLU A 1 169 ? -8.162 42.541 -7.850 1.00 36.78 169 GLU A C 1
ATOM 1308 O O . GLU A 1 169 ? -8.336 42.155 -6.694 1.00 36.78 169 GLU A O 1
ATOM 1313 N N . SER A 1 170 ? -8.053 43.827 -8.174 1.00 38.97 170 SER A N 1
ATOM 1314 C CA . SER A 1 170 ? -8.478 44.957 -7.359 1.00 38.97 170 SER A CA 1
ATOM 1315 C C . SER A 1 170 ? -9.992 44.897 -7.153 1.00 38.97 170 SER A C 1
ATOM 1317 O O . SER A 1 170 ? -10.748 45.004 -8.117 1.00 38.97 170 SER A O 1
ATOM 1319 N N . ALA A 1 171 ? -10.442 44.784 -5.903 1.00 35.03 171 ALA A N 1
ATOM 1320 C CA . ALA A 1 171 ? -11.831 45.034 -5.534 1.00 35.03 171 ALA A CA 1
ATOM 1321 C C . ALA A 1 171 ? -11.904 45.747 -4.175 1.00 35.03 171 ALA A 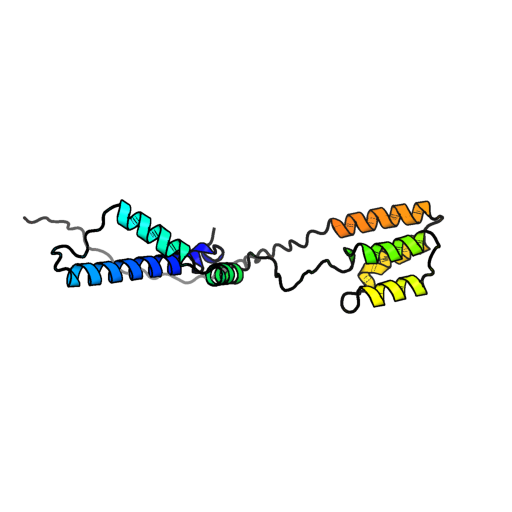C 1
ATOM 1323 O O . ALA A 1 171 ? -11.832 45.152 -3.103 1.00 35.03 171 ALA A O 1
ATOM 1324 N N . GLN A 1 172 ? -11.973 47.073 -4.284 1.00 34.56 172 GLN A N 1
ATOM 1325 C CA . GLN A 1 172 ? -12.634 48.053 -3.423 1.00 34.56 172 GLN A CA 1
ATOM 1326 C C . GLN A 1 172 ? -13.292 47.529 -2.124 1.00 34.56 172 GLN A C 1
ATOM 1328 O O . GLN A 1 172 ? -14.297 46.821 -2.140 1.00 34.56 172 GLN A O 1
ATOM 1333 N N . ARG A 1 173 ? -12.791 48.011 -0.981 1.00 36.75 173 ARG A N 1
ATOM 1334 C CA . ARG A 1 173 ? -13.439 47.947 0.340 1.00 36.75 173 ARG A CA 1
ATOM 1335 C C . ARG A 1 173 ? -14.424 49.118 0.500 1.00 36.75 173 ARG A C 1
ATOM 1337 O O . ARG A 1 173 ? -14.021 50.251 0.236 1.00 36.75 173 ARG A O 1
ATOM 1344 N N . PRO A 1 174 ? -15.619 48.911 1.076 1.00 36.44 174 PRO A N 1
ATOM 1345 C CA . PRO A 1 174 ? -16.257 49.926 1.902 1.00 36.44 174 PRO A CA 1
ATOM 1346 C C . PRO A 1 174 ? -16.251 49.515 3.382 1.00 36.44 174 PRO A C 1
ATOM 1348 O O . PRO A 1 174 ? -16.611 48.400 3.749 1.00 36.44 174 PRO A O 1
ATOM 1351 N N . ASN A 1 175 ? -15.811 50.455 4.220 1.00 35.97 175 ASN A N 1
ATOM 1352 C CA . ASN A 1 175 ? -15.963 50.463 5.675 1.00 35.97 175 ASN A CA 1
ATOM 1353 C C . ASN A 1 175 ? -17.441 50.372 6.079 1.00 35.97 175 ASN A C 1
ATOM 1355 O O . ASN A 1 175 ? -18.222 51.151 5.540 1.00 35.97 175 ASN A O 1
ATOM 1359 N N . GLN A 1 176 ? -17.771 49.584 7.112 1.00 36.25 176 GLN A N 1
ATOM 1360 C CA . GLN A 1 176 ? -18.754 49.987 8.130 1.00 36.25 176 GLN A CA 1
ATOM 1361 C C . GLN A 1 176 ? -18.509 49.322 9.505 1.00 36.25 176 GLN A C 1
ATOM 1363 O O . GLN A 1 176 ? -18.286 48.119 9.577 1.00 36.25 176 GLN A O 1
ATOM 1368 N N . LEU A 1 177 ? -18.580 50.179 10.538 1.00 32.47 177 LEU A N 1
ATOM 1369 C CA . LEU A 1 177 ? -19.007 50.028 11.950 1.00 32.47 177 LEU A CA 1
ATOM 1370 C C . LEU A 1 177 ? -18.486 48.845 12.808 1.00 32.47 177 LEU A C 1
ATOM 1372 O O . LEU A 1 177 ? -18.795 47.694 12.545 1.00 32.47 177 LEU A O 1
ATOM 1376 N N . THR A 1 178 ? -17.581 49.069 13.778 1.00 34.56 178 THR A N 1
ATOM 1377 C CA . THR A 1 178 ? -17.771 49.492 15.202 1.00 34.56 178 THR A CA 1
ATOM 1378 C C . THR A 1 178 ? -18.332 48.420 16.145 1.00 34.56 178 THR A C 1
ATOM 1380 O O . THR A 1 178 ? -19.429 47.953 15.890 1.00 34.56 178 THR A O 1
ATOM 1383 N N . SER A 1 179 ? -17.596 48.188 17.254 1.00 32.66 179 SER A N 1
ATOM 1384 C CA . SER A 1 179 ? -18.035 48.024 18.668 1.00 32.66 179 SER A CA 1
ATOM 1385 C C . SER A 1 179 ? -19.225 47.082 18.921 1.00 32.66 179 SER A C 1
ATOM 1387 O O . SER A 1 179 ? -20.277 47.255 18.333 1.00 32.66 179 SER A O 1
ATOM 1389 N N . VAL A 1 180 ? -19.188 46.065 19.777 1.00 33.16 180 VAL A N 1
ATOM 1390 C CA . VAL A 1 180 ? -18.948 45.986 21.234 1.00 33.16 180 VAL A CA 1
ATOM 1391 C C . VAL A 1 180 ? -18.789 44.460 21.484 1.00 33.16 180 VAL A C 1
ATOM 1393 O O . VAL A 1 180 ? -19.333 43.674 20.718 1.00 33.16 180 VAL A O 1
ATOM 1396 N N . GLU A 1 181 ? -17.938 43.939 22.365 1.00 37.41 181 GLU A N 1
ATOM 1397 C CA . GLU A 1 181 ? -18.348 43.514 23.713 1.00 37.41 181 GLU A CA 1
ATOM 1398 C C . GLU A 1 181 ? -17.115 43.020 24.481 1.00 37.41 181 GLU A C 1
ATOM 1400 O O . GLU A 1 181 ? -16.573 41.941 24.245 1.00 37.41 181 GLU A O 1
ATOM 1405 N N . SER A 1 182 ? -16.674 43.852 25.420 1.00 41.28 182 SER A N 1
ATOM 1406 C CA . SER A 1 182 ? -16.047 43.409 26.654 1.00 41.28 182 SER A CA 1
ATOM 1407 C C . SER A 1 182 ? -17.146 43.328 27.710 1.00 41.28 182 SER A C 1
ATOM 1409 O O . SER A 1 182 ? -17.677 44.373 28.068 1.00 41.28 182 SER A O 1
ATOM 1411 N N . GLU A 1 183 ? -17.455 42.144 28.230 1.00 43.59 183 GLU A N 1
ATOM 1412 C CA . GLU A 1 183 ? -17.789 41.983 29.651 1.00 43.59 183 GLU A CA 1
ATOM 1413 C C . GLU A 1 183 ? -17.768 40.501 30.036 1.00 43.59 183 GLU A C 1
ATOM 1415 O O . GLU A 1 183 ? -18.631 39.706 29.675 1.00 43.59 183 GLU A O 1
ATOM 1420 N N . VAL A 1 184 ? -16.713 40.138 30.761 1.00 44.69 184 VAL A N 1
ATOM 1421 C CA . VAL A 1 184 ? -16.633 38.945 31.598 1.00 44.69 184 VAL A CA 1
ATOM 1422 C C . VAL A 1 184 ? -17.064 39.397 32.992 1.00 44.69 184 VAL A C 1
ATOM 1424 O O . VAL A 1 184 ? -16.390 40.233 33.587 1.00 44.69 184 VAL A O 1
ATOM 1427 N N . MET A 1 185 ? -18.172 38.860 33.496 1.00 39.56 185 MET A N 1
ATOM 1428 C CA . MET A 1 185 ? -18.608 38.949 34.896 1.00 39.56 185 MET A CA 1
ATOM 1429 C C . MET A 1 185 ? -19.429 37.671 35.147 1.00 39.56 185 MET A C 1
ATOM 1431 O O . MET A 1 185 ? -20.391 37.408 34.434 1.00 39.56 185 MET A O 1
ATOM 1435 N N . GLU A 1 186 ? -18.926 36.672 35.870 1.00 42.28 186 GLU A N 1
ATOM 1436 C CA . GLU A 1 186 ? -18.808 36.611 37.335 1.00 42.28 186 GLU A CA 1
ATOM 1437 C C . GLU A 1 186 ? -20.183 36.649 38.035 1.00 42.28 186 GLU A C 1
ATOM 1439 O O . GLU A 1 186 ? -20.825 37.690 38.125 1.00 42.28 186 GLU A O 1
ATOM 1444 N N . SER A 1 187 ? -20.634 35.478 38.502 1.00 41.72 187 SER A N 1
ATOM 1445 C CA . SER A 1 187 ? -21.563 35.213 39.626 1.00 41.72 187 SER A CA 1
ATOM 1446 C C . SER A 1 187 ? -21.608 33.681 39.774 1.00 41.72 187 SER A C 1
ATOM 1448 O O . SER A 1 187 ? -21.882 32.994 38.792 1.00 41.72 187 SER A O 1
ATOM 1450 N N . VAL A 1 188 ? -21.016 33.076 40.814 1.00 42.22 188 VAL A N 1
ATOM 1451 C CA . VAL A 1 188 ? -21.540 32.913 42.193 1.00 42.22 188 VAL A CA 1
ATOM 1452 C C . VAL A 1 188 ? -22.937 32.311 42.207 1.00 42.22 188 VAL A C 1
ATOM 1454 O O . VAL A 1 188 ? -23.871 32.990 41.734 1.00 42.22 188 VAL A O 1
#

InterPro domains:
  IPR004875 DDE superfamily endonuclease domain [PF03184] (2-67)

Foldseek 3Di:
DDLLLPLCSLPLVVQLVVQLVVVLVVQLVVCVVVVHPCSNDDDPVRSVVSSVVSNVPCDPVSSVVSNVSSVPDDPPVDPPPQLLQDPVLLVLLLCVLQVVDDPVRSVVVSCVVCPVSDDPVLC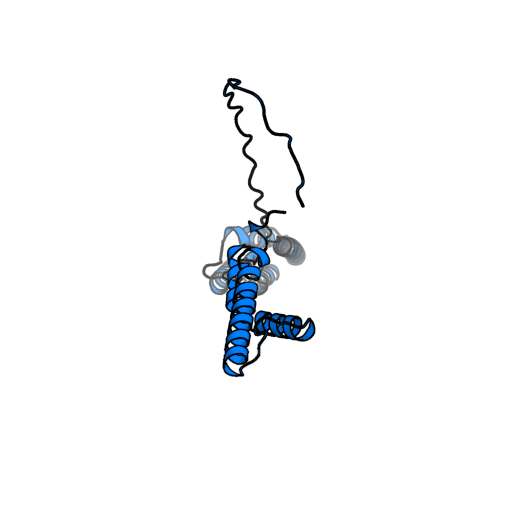VQLSVQSVPDPHSVSSVVSSVVSSVVSVPPDVPPPPDPPDDPDDDDDDDDDDDDDDDDDDDDDDD

Radius of gyration: 32.6 Å; chains: 1; bounding box: 62×64×81 Å

Organism: NCBI:txid765257

pLDDT: mean 79.28, std 21.8, range [32.47, 98.56]

Secondary structure (DSSP, 8-state):
--GGG-TIIIIIHHHHHHHHHHHHHHHHHHHHHTT-S-TT---HHHHHHHHHHHHHTS-HHHHHHHHHHTT-S--TT-----GGG-HHHHHHHHHHHTTSS-HHHHHHHHHHHHGGG--HHHHHHHHHHHHH-SSHHHHHHHHHHHHHHHHH------------------------------------

Sequence (188 aa):
MTSFVQPCDAGIIRCFKALYRWNFCAQAVDLDAAGEHNIYKLSLLEGMTMAKAAWEAVSAETIQHCWNHTKIQPDTSMSFHPAHMDPVAWDFIHQYATGTMTLPSVESGLRAHLRDQYIDSDWQPALKAVMEAEDNNTALDAISALRTAALSHSGIKIRIPTLTPAATESAQRPNQLTSVESEVMESV